Protein 8YEL (pdb70)

InterPro domains:
  IPR001425 Archaeal/bacterial/fungal rhodopsins [PF01036] (69-255)
  IPR001425 Archaeal/bacterial/fungal rhodopsins [PR00251] (111-132)
  IPR001425 Archaeal/bacterial/fungal rhodopsins [PR00251] (161-182)
  IPR001425 Archaeal/bacterial/fungal rhodopsins [PR00251] (236-254)
  IPR001425 Archaeal/bacterial/fungal rhodopsins [SM01021] (38-272)

Secondary structure (DSSP, 8-state):
---S--TTS-EETTEE--TTSPP--TT-HHHHHHHHHHHHHHHHHHHHHHHHHHT--TTTT--TTTTTT-GGGGHHHHHHHHHHHHHHHHHHHHHTTS-GGGGGGGSSTTSGGGGTHHHHHHHHHHHTT-SSTTHHHHHHHHHHHHHHHHHHS-HHHHHHHHHHHHHHHHHHHHHHHHHHHHHHHHHT---HHHHHHHHHHHHHHHHHHHHHHHHHHTTSS-HHHHHHHHHHHHHIIIIIHHHHHHTTSSS--S--STTSPP---

Nearest PDB structures (foldseek):
  8yel-assembly1_A  TM=1.004E+00  e=2.170E-36  Guillardia theta
  8yej-assembly1_A  TM=9.139E-01  e=3.782E-12  Guillardia theta CCMP2712
  8zao-assembly1_A  TM=8.384E-01  e=3.940E-08  Hyphochytrium catenoides
  8iu0-assembly1_A  TM=8.408E-01  e=7.999E-08  Hyphochytrium catenoides
  8jxo-assembly1_A  TM=8.650E-01  e=4.115E-07  Bilabrum

B-factor: mean 81.71, std 23.1, range [10.85, 168.44]

Structure (mmCIF, N/CA/C/O backbone):
data_8YEL
#
_entry.id   8YEL
#
_cell.length_a   1.00
_cell.length_b   1.00
_cell.length_c   1.00
_cell.angle_alpha   90.00
_cell.angle_beta   90.00
_cell.angle_gamma   90.00
#
_symmetry.space_group_name_H-M   'P 1'
#
loop_
_entity.id
_entity.type
_entity.pdbx_description
1 polymer 'Cation channel rhodopsin 4'
2 non-polymer RETINAL
3 non-polymer 1,2-DIACYL-SN-GLYCERO-3-PHOSPHOCHOLINE
4 water water
#
loop_
_atom_site.group_PDB
_atom_site.id
_atom_site.type_symbol
_atom_site.label_atom_id
_atom_site.label_alt_id
_atom_site.label_comp_id
_atom_site.label_asym_id
_atom_site.label_entity_id
_atom_site.label_seq_id
_atom_site.pdbx_PDB_ins_code
_atom_site.Cartn_x
_atom_site.Cartn_y
_atom_site.Cartn_z
_atom_site.occupancy
_atom_site.B_iso_or_equiv
_atom_site.auth_seq_id
_atom_site.auth_comp_id
_atom_site.auth_asym_id
_atom_site.auth_atom_id
_atom_site.pdbx_PDB_model_num
ATOM 1 N N . ALA A 1 30 ? 118.233 123.085 172.104 1.00 110.26 5 ALA A N 1
ATOM 2 C CA . ALA A 1 30 ? 119.178 122.003 172.565 1.00 109.77 5 ALA A CA 1
ATOM 3 C C . ALA A 1 30 ? 120.382 121.875 171.633 1.00 108.50 5 ALA A C 1
ATOM 4 O O . ALA A 1 30 ? 121.508 121.832 172.122 1.00 108.80 5 ALA A O 1
ATOM 6 N N . PRO A 1 31 ? 120.212 121.740 170.301 1.00 107.19 6 PRO A N 1
ATOM 7 C CA . PRO A 1 31 ? 121.355 121.776 169.397 1.00 106.37 6 PRO A CA 1
ATOM 8 C C . PRO A 1 31 ? 122.288 122.970 169.642 1.00 105.09 6 PRO A C 1
ATOM 9 O O . PRO A 1 31 ? 121.841 124.075 169.903 1.00 105.64 6 PRO A O 1
ATOM 13 N N . SER A 1 32 ? 123.583 122.702 169.597 1.00 102.83 7 SER A N 1
ATOM 14 C CA . SER A 1 32 ? 124.629 123.732 169.756 1.00 101.09 7 SER A CA 1
ATOM 15 C C . SER A 1 32 ? 125.864 123.303 168.979 1.00 99.23 7 SER A C 1
ATOM 16 O O . SER A 1 32 ? 126.043 122.095 168.704 1.00 99.21 7 SER A O 1
ATOM 19 N N . LEU A 1 33 ? 126.716 124.274 168.684 1.00 97.00 8 LEU A N 1
ATOM 20 C CA . LEU A 1 33 ? 127.979 124.036 167.947 1.00 95.40 8 LEU A CA 1
ATOM 21 C C . LEU A 1 33 ? 129.072 123.528 168.889 1.00 95.09 8 LEU A C 1
ATOM 22 O O . LEU A 1 33 ? 130.177 123.256 168.397 1.00 95.26 8 LEU A O 1
ATOM 27 N N . SER A 1 34 ? 128.800 123.408 170.186 1.00 95.36 9 SER A N 1
ATOM 28 C CA . SER A 1 34 ? 129.805 122.989 171.189 1.00 96.36 9 SER A CA 1
ATOM 29 C C . SER A 1 34 ? 129.334 121.700 171.852 1.00 96.19 9 SER A C 1
ATOM 30 O O . SER A 1 34 ? 128.582 121.778 172.840 1.00 96.54 9 SER A O 1
ATOM 33 N N . ASP A 1 35 ? 129.763 120.559 171.327 1.00 94.84 10 ASP A N 1
ATOM 34 C CA . ASP A 1 35 ? 129.465 119.255 171.951 1.00 94.35 10 ASP A CA 1
ATOM 35 C C . ASP A 1 35 ? 130.334 119.123 173.194 1.00 93.28 10 ASP A C 1
ATOM 36 O O . ASP A 1 35 ? 131.558 119.110 173.085 1.00 92.88 10 ASP A O 1
ATOM 41 N N . PRO A 1 36 ? 129.751 118.978 174.401 1.00 92.94 11 PRO A N 1
ATOM 42 C CA . PRO A 1 36 ? 130.564 118.925 175.613 1.00 92.79 11 PRO A CA 1
ATOM 43 C C . PRO A 1 36 ? 131.221 117.563 175.883 1.00 91.93 11 PRO A C 1
ATOM 44 O O . PRO A 1 36 ? 131.838 117.406 176.925 1.00 92.32 11 PRO A O 1
ATOM 48 N N . ASN A 1 37 ? 131.151 116.636 174.931 1.00 90.91 12 ASN A N 1
ATOM 49 C CA . ASN A 1 37 ? 131.795 115.304 175.063 1.00 90.12 12 ASN A CA 1
ATOM 50 C C . ASN A 1 37 ? 133.079 115.291 174.238 1.00 87.18 12 ASN A C 1
ATOM 51 O O . ASN A 1 37 ? 133.734 114.238 174.180 1.00 87.65 12 ASN A O 1
ATOM 56 N N . TRP A 1 38 ? 133.416 116.417 173.624 1.00 83.47 13 TRP A N 1
ATOM 57 C CA . TRP A 1 38 ? 134.596 116.523 172.744 1.00 80.18 13 TRP A CA 1
ATOM 58 C C . TRP A 1 38 ? 135.386 117.772 173.098 1.00 76.89 13 TRP A C 1
ATOM 59 O O . TRP A 1 38 ? 134.823 118.739 173.625 1.00 77.47 13 TRP A O 1
ATOM 70 N N . GLN A 1 39 ? 136.668 117.744 172.776 1.00 73.72 14 GLN A N 1
ATOM 71 C CA . GLN A 1 39 ? 137.557 118.916 172.922 1.00 70.46 14 GLN A CA 1
ATOM 72 C C . GLN A 1 39 ? 137.739 119.579 171.561 1.00 68.69 14 GLN A C 1
ATOM 73 O O . GLN A 1 39 ? 137.583 118.928 170.504 1.00 68.38 14 GLN A O 1
ATOM 79 N N . TYR A 1 40 ? 138.067 120.858 171.586 1.00 68.83 15 TYR A N 1
ATOM 80 C CA . TYR A 1 40 ? 138.234 121.661 170.357 1.00 69.36 15 TYR A CA 1
ATOM 81 C C . TYR A 1 40 ? 139.509 122.476 170.463 1.00 70.23 15 TYR A C 1
ATOM 82 O O . TYR A 1 40 ? 139.946 122.826 171.582 1.00 70.50 15 TYR A O 1
ATOM 91 N N . GLY A 1 41 ? 140.077 122.780 169.304 1.00 71.05 16 GLY A N 1
ATOM 92 C CA . GLY A 1 41 ? 141.306 123.578 169.218 1.00 72.61 16 GLY A CA 1
ATOM 93 C C . GLY A 1 41 ? 141.484 124.152 167.838 1.00 73.39 16 GLY A C 1
ATOM 94 O O . GLY A 1 41 ? 140.480 124.502 167.186 1.00 73.79 16 GLY A O 1
ATOM 95 N N . MET A 1 42 ? 142.728 124.256 167.402 1.00 74.79 17 MET A N 1
ATOM 96 C CA . MET A 1 42 ? 143.038 124.805 166.066 1.00 76.06 17 MET A CA 1
ATOM 97 C C . MET A 1 42 ? 142.397 123.928 164.989 1.00 74.69 17 MET A C 1
ATOM 98 O O . MET A 1 42 ? 142.543 122.683 165.032 1.00 75.58 17 MET A O 1
ATOM 103 N N . GLY A 1 43 ? 141.682 124.564 164.068 1.00 72.70 18 GLY A N 1
ATOM 104 C CA . GLY A 1 43 ? 141.102 123.876 162.903 1.00 72.05 18 GLY A CA 1
ATOM 105 C C . GLY A 1 43 ? 139.849 123.090 163.221 1.00 70.77 18 GLY A C 1
ATOM 106 O O . GLY A 1 43 ? 139.375 122.393 162.311 1.00 70.74 18 GLY A O 1
ATOM 107 N N . GLY A 1 44 ? 139.299 123.217 164.431 1.00 67.56 19 GLY A N 1
ATOM 108 C CA . GLY A 1 44 ? 138.020 122.576 164.792 1.00 65.20 19 GLY A CA 1
ATOM 109 C C . GLY A 1 44 ? 138.204 121.503 165.842 1.00 63.61 19 GLY A C 1
ATOM 110 O O . GLY A 1 44 ? 138.703 121.815 166.942 1.00 63.77 19 GLY A O 1
ATOM 111 N N . TRP A 1 45 ? 137.783 120.279 165.544 1.00 61.51 20 TRP A N 1
ATOM 112 C CA . TRP A 1 45 ? 137.827 119.188 166.540 1.00 59.85 20 TRP A CA 1
ATOM 113 C C . TRP A 1 45 ? 139.275 118.895 166.930 1.00 60.06 20 TRP A C 1
ATOM 114 O O . TRP A 1 45 ? 140.157 118.858 166.055 1.00 60.60 20 TRP A O 1
ATOM 125 N N . ASN A 1 46 ? 139.493 118.676 168.215 1.00 60.29 21 ASN A N 1
ATOM 126 C CA . ASN A 1 46 ? 140.822 118.324 168.754 1.00 61.22 21 ASN A CA 1
ATOM 127 C C . ASN A 1 46 ? 140.877 116.810 168.917 1.00 61.45 21 ASN A C 1
ATOM 128 O O . ASN A 1 46 ? 140.232 116.269 169.839 1.00 61.47 21 ASN A O 1
ATOM 133 N N . ASN A 1 47 ? 141.634 116.150 168.058 1.00 62.14 22 ASN A N 1
ATOM 134 C CA . ASN A 1 47 ? 141.812 114.687 168.150 1.00 62.54 22 ASN A CA 1
ATOM 135 C C . ASN A 1 47 ? 142.497 114.360 169.471 1.00 63.75 22 ASN A C 1
ATOM 136 O O . ASN A 1 47 ? 143.579 114.875 169.746 1.00 64.15 22 ASN A O 1
ATOM 141 N N . PRO A 1 48 ? 141.910 113.498 170.328 1.00 65.89 23 PRO A N 1
ATOM 142 C CA . PRO A 1 48 ? 142.547 113.176 171.604 1.00 68.17 23 PRO A CA 1
ATOM 143 C C . PRO A 1 48 ? 143.798 112.293 171.492 1.00 71.38 23 PRO A C 1
ATOM 144 O O . PRO A 1 48 ? 144.440 112.066 172.502 1.00 73.22 23 PRO A O 1
ATOM 148 N N . ARG A 1 49 ? 144.131 111.829 170.290 1.00 74.62 24 ARG A N 1
ATOM 149 C CA . ARG A 1 49 ? 145.299 110.935 170.088 1.00 77.39 24 ARG A CA 1
ATOM 150 C C . ARG A 1 49 ? 146.486 111.678 169.480 1.00 76.32 24 ARG A C 1
ATOM 151 O O . ARG A 1 49 ? 147.604 111.159 169.590 1.00 76.71 24 ARG A O 1
ATOM 159 N N . LEU A 1 50 ? 146.275 112.826 168.846 1.00 75.50 25 LEU A N 1
ATOM 160 C CA . LEU A 1 50 ? 147.405 113.618 168.307 1.00 74.81 25 LEU A CA 1
ATOM 161 C C . LEU A 1 50 ? 147.851 114.624 169.358 1.00 75.10 25 LEU A C 1
ATOM 162 O O . LEU A 1 50 ? 147.027 115.325 169.943 1.00 75.77 25 LEU A O 1
ATOM 167 N N . PRO A 1 51 ? 149.166 114.758 169.615 1.00 75.73 26 PRO A N 1
ATOM 168 C CA . PRO A 1 51 ? 149.640 115.825 170.488 1.00 75.64 26 PRO A CA 1
ATOM 169 C C . PRO A 1 51 ? 149.533 117.193 169.807 1.00 75.01 26 PRO A C 1
ATOM 170 O O . PRO A 1 51 ? 149.443 117.287 168.587 1.00 74.75 26 PRO A O 1
ATOM 174 N N . ASN A 1 52 ? 149.549 118.231 170.623 1.00 75.42 27 ASN A N 1
ATOM 175 C CA . ASN A 1 52 ? 149.487 119.621 170.116 1.00 76.04 27 ASN A CA 1
ATOM 176 C C . ASN A 1 52 ? 150.675 119.880 169.195 1.00 74.95 27 ASN A C 1
ATOM 177 O O . ASN A 1 52 ? 151.816 119.549 169.563 1.00 74.45 27 ASN A O 1
ATOM 182 N N . PHE A 1 53 ? 150.410 120.421 168.015 1.00 72.88 28 PHE A N 1
ATOM 183 C CA . PHE A 1 53 ? 151.460 120.675 167.009 1.00 71.36 28 PHE A CA 1
ATOM 184 C C . PHE A 1 53 ? 152.022 122.079 167.218 1.00 71.76 28 PHE A C 1
ATOM 185 O O . PHE A 1 53 ? 151.291 123.068 167.025 1.00 71.38 28 PHE A O 1
ATOM 193 N N . ASN A 1 54 ? 153.291 122.154 167.593 1.00 72.56 29 ASN A N 1
ATOM 194 C CA . ASN A 1 54 ? 153.971 123.445 167.838 1.00 73.27 29 ASN A CA 1
ATOM 195 C C . ASN A 1 54 ? 154.190 124.140 166.496 1.00 72.62 29 ASN A C 1
ATOM 196 O O . ASN A 1 54 ? 155.121 123.768 165.764 1.00 72.37 29 ASN A O 1
ATOM 201 N N . LEU A 1 55 ? 153.368 125.136 166.197 1.00 73.22 30 LEU A N 1
ATOM 202 C CA . LEU A 1 55 ? 153.466 125.875 164.912 1.00 72.94 30 LEU A CA 1
ATOM 203 C C . LEU A 1 55 ? 154.679 126.809 164.929 1.00 72.02 30 LEU A C 1
ATOM 204 O O . LEU A 1 55 ? 155.014 127.337 163.863 1.00 71.13 30 LEU A O 1
ATOM 209 N N . HIS A 1 56 ? 155.309 127.026 166.082 1.00 71.79 31 HIS A N 1
ATOM 210 C CA . HIS A 1 56 ? 156.465 127.948 166.206 1.00 71.96 31 HIS A CA 1
ATOM 211 C C . HIS A 1 56 ? 157.778 127.170 166.289 1.00 71.54 31 HIS A C 1
ATOM 212 O O . HIS A 1 56 ? 158.682 127.576 167.030 1.00 71.28 31 HIS A O 1
ATOM 219 N N . ASP A 1 57 ? 157.885 126.080 165.549 1.00 71.71 32 ASP A N 1
ATOM 220 C CA . ASP A 1 57 ? 159.127 125.279 165.506 1.00 71.08 32 ASP A CA 1
ATOM 221 C C . ASP A 1 57 ? 160.003 125.796 164.374 1.00 69.44 32 ASP A C 1
ATOM 222 O O . ASP A 1 57 ? 159.497 126.157 163.309 1.00 69.46 32 ASP A O 1
ATOM 227 N N . PRO A 1 58 ? 161.341 125.849 164.543 1.00 68.13 33 PRO A N 1
ATOM 228 C CA . PRO A 1 58 ? 162.198 126.343 163.464 1.00 67.49 33 PRO A CA 1
ATOM 229 C C . PRO A 1 58 ? 162.003 125.606 162.133 1.00 66.94 33 PRO A C 1
ATOM 230 O O . PRO A 1 58 ? 162.029 126.250 161.083 1.00 67.85 33 PRO A O 1
ATOM 234 N N . THR A 1 59 ? 161.773 124.300 162.187 1.00 65.09 34 THR A N 1
ATOM 235 C CA . THR A 1 59 ? 161.546 123.507 160.961 1.00 64.52 34 THR A CA 1
ATOM 236 C C . THR A 1 59 ? 160.326 124.050 160.214 1.00 62.72 34 THR A C 1
ATOM 237 O O . THR A 1 59 ? 160.403 124.233 158.985 1.00 61.66 34 THR A O 1
ATOM 241 N N . VAL A 1 60 ? 159.254 124.317 160.937 1.00 62.02 35 VAL A N 1
ATOM 242 C CA . VAL A 1 60 ? 157.995 124.782 160.300 1.00 62.26 35 VAL A CA 1
ATOM 243 C C . VAL A 1 60 ? 158.236 126.155 159.670 1.00 62.09 35 VAL A C 1
ATOM 244 O O . VAL A 1 60 ? 157.831 126.365 158.514 1.00 62.43 35 VAL A O 1
ATOM 248 N N . ILE A 1 61 ? 158.885 127.053 160.394 1.00 61.90 36 ILE A N 1
ATOM 249 C CA . ILE A 1 61 ? 159.125 128.426 159.871 1.00 61.86 36 ILE A CA 1
ATOM 250 C C . ILE A 1 61 ? 159.975 128.329 158.605 1.00 61.01 36 ILE A C 1
ATOM 251 O O . ILE A 1 61 ? 159.628 128.968 157.593 1.00 61.34 36 ILE A O 1
ATOM 256 N N . GLY A 1 62 ? 161.050 127.550 158.651 1.00 60.56 37 GLY A N 1
ATOM 257 C CA . GLY A 1 62 ? 161.945 127.404 157.488 1.00 60.20 37 GLY A CA 1
ATOM 258 C C . GLY A 1 62 ? 161.203 126.828 156.295 1.00 60.12 37 GLY A C 1
ATOM 259 O O . GLY A 1 62 ? 161.350 127.346 155.174 1.00 60.96 37 GLY A O 1
ATOM 260 N N . VAL A 1 63 ? 160.424 125.783 156.519 1.00 60.93 38 VAL A N 1
ATOM 261 C CA . VAL A 1 63 ? 159.717 125.099 155.406 1.00 62.01 38 VAL A CA 1
ATOM 262 C C . VAL A 1 63 ? 158.672 126.047 154.817 1.00 62.24 38 VAL A C 1
ATOM 263 O O . VAL A 1 63 ? 158.532 126.086 153.586 1.00 61.38 38 VAL A O 1
ATOM 267 N N . ASP A 1 64 ? 157.959 126.784 155.655 1.00 63.94 39 ASP A N 1
ATOM 268 C CA . ASP A 1 64 ? 156.931 127.730 155.148 1.00 65.12 39 ASP A CA 1
ATOM 269 C C . ASP A 1 64 ? 157.607 128.843 154.348 1.00 63.95 39 ASP A C 1
ATOM 270 O O . ASP A 1 64 ? 157.079 129.224 153.290 1.00 63.42 39 ASP A O 1
ATOM 275 N N . TRP A 1 65 ? 158.729 129.354 154.834 1.00 63.81 40 TRP A N 1
ATOM 276 C CA . TRP A 1 65 ? 159.485 130.381 154.077 1.00 63.88 40 TRP A CA 1
ATOM 277 C C . TRP A 1 65 ? 159.918 129.821 152.722 1.00 63.70 40 TRP A C 1
ATOM 278 O O . TRP A 1 65 ? 159.769 130.513 151.704 1.00 63.65 40 TRP A O 1
ATOM 289 N N . LEU A 1 66 ? 160.436 128.600 152.711 1.00 64.64 41 LEU A N 1
ATOM 290 C CA . LEU A 1 66 ? 160.892 127.970 151.447 1.00 65.19 41 LEU A CA 1
ATOM 291 C C . LEU A 1 66 ? 159.708 127.831 150.488 1.00 63.78 41 LEU A C 1
ATOM 292 O O . LEU A 1 66 ? 159.860 128.150 149.297 1.00 63.79 41 LEU A O 1
ATOM 297 N N . GLY A 1 67 ? 158.569 127.358 150.980 1.00 62.50 42 GLY A N 1
ATOM 298 C CA . GLY A 1 67 ? 157.383 127.188 150.122 1.00 61.88 42 GLY A CA 1
ATOM 299 C C . GLY A 1 67 ? 156.909 128.514 149.558 1.00 61.53 42 GLY A C 1
ATOM 300 O O . GLY A 1 67 ? 156.598 128.591 148.355 1.00 62.03 42 GLY A O 1
ATOM 301 N N . PHE A 1 68 ? 156.844 129.537 150.396 1.00 61.36 43 PHE A N 1
ATOM 302 C CA . PHE A 1 68 ? 156.409 130.876 149.938 1.00 60.96 43 PHE A CA 1
ATOM 303 C C . PHE A 1 68 ? 157.369 131.387 148.864 1.00 60.89 43 PHE A C 1
ATOM 304 O O . PHE A 1 68 ? 156.910 131.893 147.830 1.00 59.50 43 PHE A O 1
ATOM 312 N N . LEU A 1 69 ? 158.667 131.267 149.108 1.00 61.41 44 LEU A N 1
ATOM 313 C CA . LEU A 1 69 ? 159.671 131.755 148.129 1.00 62.03 44 LEU A CA 1
ATOM 314 C C . LEU A 1 69 ? 159.505 130.994 146.813 1.00 63.17 44 LEU A C 1
ATOM 315 O O . LEU A 1 69 ? 159.515 131.634 145.752 1.00 64.21 44 LEU A O 1
ATOM 320 N N . CYS A 1 70 ? 159.358 129.680 146.873 1.00 65.29 45 CYS A N 1
ATOM 321 C CA . CYS A 1 70 ? 159.224 128.860 145.644 1.00 66.03 45 CYS A CA 1
ATOM 322 C C . CYS A 1 70 ? 157.982 129.303 144.865 1.00 66.28 45 CYS A C 1
ATOM 323 O O . CYS A 1 70 ? 158.090 129.561 143.651 1.00 66.72 45 CYS A O 1
ATOM 326 N N . LEU A 1 71 ? 156.842 129.391 145.537 1.00 66.67 46 LEU A N 1
ATOM 327 C CA . LEU A 1 71 ? 155.576 129.740 144.842 1.00 67.54 46 LEU A CA 1
ATOM 328 C C . LEU A 1 71 ? 155.677 131.151 144.256 1.00 68.38 46 LEU A C 1
ATOM 329 O O . LEU A 1 71 ? 155.292 131.342 143.093 1.00 69.21 46 LEU A O 1
ATOM 334 N N . LEU A 1 72 ? 156.181 132.107 145.024 1.00 69.04 47 LEU A N 1
ATOM 335 C CA . LEU A 1 72 ? 156.249 133.509 144.544 1.00 68.85 47 LEU A CA 1
ATOM 336 C C . LEU A 1 72 ? 157.216 133.604 143.362 1.00 68.66 47 LEU A C 1
ATOM 337 O O . LEU A 1 72 ? 156.886 134.284 142.375 1.00 68.88 47 LEU A O 1
ATOM 342 N N . GLY A 1 73 ? 158.375 132.958 143.452 1.00 68.18 48 GLY A N 1
ATOM 343 C CA . GLY A 1 73 ? 159.351 132.976 142.346 1.00 68.26 48 GLY A CA 1
ATOM 344 C C . GLY A 1 73 ? 158.764 132.352 141.094 1.00 67.79 48 GLY A C 1
ATOM 345 O O . GLY A 1 73 ? 158.948 132.901 139.994 1.00 68.85 48 GLY A O 1
ATOM 346 N N . ALA A 1 74 ? 158.077 131.225 141.245 1.00 67.86 49 ALA A N 1
ATOM 347 C CA . ALA A 1 74 ? 157.447 130.545 140.093 1.00 67.88 49 ALA A CA 1
ATOM 348 C C . ALA A 1 74 ? 156.402 131.473 139.467 1.00 67.70 49 ALA A C 1
ATOM 349 O O . ALA A 1 74 ? 156.362 131.594 138.237 1.00 67.61 49 ALA A O 1
ATOM 351 N N . SER A 1 75 ? 155.584 132.117 140.286 1.00 68.00 50 SER A N 1
ATOM 352 C CA . SER A 1 75 ? 154.536 133.037 139.776 1.00 68.04 50 SER A CA 1
ATOM 353 C C . SER A 1 75 ? 155.193 134.190 139.009 1.00 67.76 50 SER A C 1
ATOM 354 O O . SER A 1 75 ? 154.740 134.512 137.894 1.00 68.21 50 SER A O 1
ATOM 357 N N . LEU A 1 76 ? 156.227 134.792 139.582 1.00 67.38 51 LEU A N 1
ATOM 358 C CA . LEU A 1 76 ? 156.882 135.957 138.935 1.00 67.3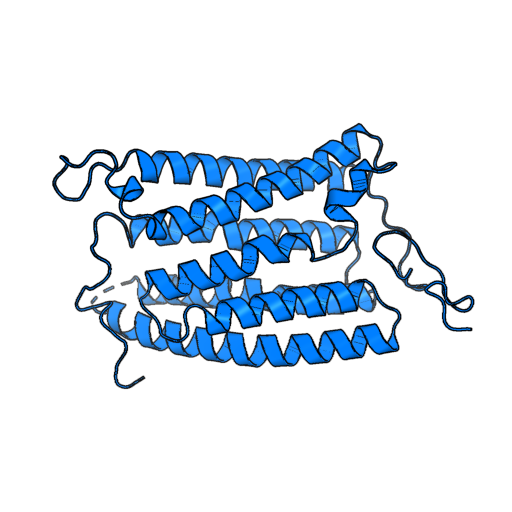8 51 LEU A CA 1
ATOM 359 C C . LEU A 1 76 ? 157.527 135.520 137.617 1.00 66.60 51 LEU A C 1
ATOM 360 O O . LEU A 1 76 ? 157.390 136.244 136.619 1.00 66.73 51 LEU A O 1
ATOM 365 N N . ALA A 1 77 ? 158.211 134.385 137.608 1.00 67.22 52 ALA A N 1
ATOM 366 C CA . ALA A 1 77 ? 158.890 133.896 136.384 1.00 67.22 52 ALA A CA 1
ATOM 367 C C . ALA A 1 77 ? 157.847 133.571 135.308 1.00 67.94 52 ALA A C 1
ATOM 368 O O . ALA A 1 77 ? 158.060 133.939 134.138 1.00 67.71 52 ALA A O 1
ATOM 370 N N . LEU A 1 78 ? 156.760 132.906 135.686 1.00 68.92 53 LEU A N 1
ATOM 371 C CA . LEU A 1 78 ? 155.669 132.616 134.722 1.00 69.76 53 LEU A CA 1
ATOM 372 C C . LEU A 1 78 ? 155.115 133.929 134.164 1.00 70.24 53 LEU A C 1
ATOM 373 O O . LEU A 1 78 ? 154.913 134.020 132.941 1.00 71.15 53 LEU A O 1
ATOM 378 N N . MET A 1 79 ? 154.869 134.907 135.022 1.00 71.47 54 MET A N 1
ATOM 379 C CA . MET A 1 79 ? 154.280 136.188 134.567 1.00 72.07 54 MET A CA 1
ATOM 380 C C . MET A 1 79 ? 155.238 136.863 133.585 1.00 70.78 54 MET A C 1
ATOM 381 O O . MET A 1 79 ? 154.790 137.300 132.513 1.00 71.29 54 MET A O 1
ATOM 386 N N . TYR A 1 80 ? 156.519 136.904 133.917 1.00 71.22 55 TYR A N 1
ATOM 387 C CA . TYR A 1 80 ? 157.520 137.552 133.038 1.00 72.59 55 TYR A CA 1
ATOM 388 C C . TYR A 1 80 ? 157.570 136.821 131.695 1.00 72.74 55 TYR A C 1
ATOM 389 O O . TYR A 1 80 ? 157.571 137.477 130.648 1.00 72.29 55 TYR A O 1
ATOM 398 N N . LYS A 1 81 ? 157.615 135.497 131.727 1.00 74.86 56 LYS A N 1
ATOM 399 C CA . LYS A 1 81 ? 157.777 134.707 130.483 1.00 74.30 56 LYS A CA 1
ATOM 400 C C . LYS A 1 81 ? 156.516 134.810 129.625 1.00 72.70 56 LYS A C 1
ATOM 401 O O . LYS A 1 81 ? 156.632 134.739 128.397 1.00 73.13 56 LYS A O 1
ATOM 407 N N . LEU A 1 82 ? 155.350 134.979 130.236 1.00 72.19 57 LEU A N 1
ATOM 408 C CA . LEU A 1 82 ? 154.089 135.053 129.451 1.00 72.50 57 LEU A CA 1
ATOM 409 C C . LEU A 1 82 ? 153.901 136.464 128.891 1.00 71.85 57 LEU A C 1
ATOM 410 O O . LEU A 1 82 ? 153.774 136.611 127.663 1.00 72.14 57 LEU A O 1
ATOM 415 N N . MET A 1 83 ? 153.883 137.474 129.748 1.00 73.18 58 MET A N 1
ATOM 416 C CA . MET A 1 83 ? 153.573 138.855 129.301 1.00 74.56 58 MET A CA 1
ATOM 417 C C . MET A 1 83 ? 154.627 139.332 128.296 1.00 74.46 58 MET A C 1
ATOM 418 O O . MET A 1 83 ? 154.301 140.182 127.455 1.00 76.14 58 MET A O 1
ATOM 423 N N . SER A 1 84 ? 155.840 138.792 128.361 1.00 73.85 59 SER A N 1
ATOM 424 C CA . SER A 1 84 ? 156.950 139.214 127.479 1.00 74.20 59 SER A CA 1
ATOM 425 C C . SER A 1 84 ? 156.885 138.508 126.124 1.00 74.07 59 SER A C 1
ATOM 426 O O . SER A 1 84 ? 157.690 138.873 125.249 1.00 74.11 59 SER A O 1
ATOM 429 N N . PHE A 1 85 ? 155.985 137.546 125.946 1.00 74.24 60 PHE A N 1
ATOM 430 C CA . PHE A 1 85 ? 155.863 136.831 124.659 1.00 74.28 60 PHE A CA 1
ATOM 431 C C . PHE A 1 85 ? 155.185 137.747 123.643 1.00 74.29 60 PHE A C 1
ATOM 432 O O . PHE A 1 85 ? 154.102 138.287 123.913 1.00 74.66 60 PHE A O 1
ATOM 440 N N . LYS A 1 86 ? 155.807 137.892 122.481 1.00 75.51 61 LYS A N 1
ATOM 441 C CA . LYS A 1 86 ? 155.350 138.838 121.436 1.00 77.16 61 LYS A CA 1
ATOM 442 C C . LYS A 1 86 ? 154.608 138.111 120.314 1.00 79.06 61 LYS A C 1
ATOM 443 O O . LYS A 1 86 ? 154.321 138.752 119.293 1.00 80.17 61 LYS A O 1
ATOM 449 N N . GLY A 1 87 ? 154.316 136.823 120.476 1.00 81.54 62 GLY A N 1
ATOM 450 C CA . GLY A 1 87 ? 153.528 136.077 119.488 1.00 83.29 62 GLY A CA 1
ATOM 451 C C . GLY A 1 87 ? 154.407 135.265 118.553 1.00 87.32 62 GLY A C 1
ATOM 452 O O . GLY A 1 87 ? 155.631 135.404 118.533 1.00 87.71 62 GLY A O 1
ATOM 453 N N . PRO A 1 88 ? 153.792 134.375 117.751 1.00 89.31 63 PRO A N 1
ATOM 454 C CA . PRO A 1 88 ? 154.559 133.532 116.836 1.00 90.33 63 PRO A CA 1
ATOM 455 C C . PRO A 1 88 ? 155.399 134.341 115.834 1.00 91.63 63 PRO A C 1
ATOM 456 O O . PRO A 1 88 ? 156.520 133.951 115.537 1.00 92.03 63 PRO A O 1
ATOM 460 N N . ASP A 1 89 ? 154.864 135.461 115.354 1.00 94.44 64 ASP A N 1
ATOM 461 C CA . ASP A 1 89 ? 155.526 136.270 114.308 1.00 95.79 64 ASP A CA 1
ATOM 462 C C . ASP A 1 89 ? 156.291 137.442 114.917 1.00 95.06 64 ASP A C 1
ATOM 463 O O . ASP A 1 89 ? 156.868 138.227 114.141 1.00 94.87 64 ASP A O 1
ATOM 468 N N . GLY A 1 90 ? 156.287 137.585 116.242 1.00 94.09 65 GLY A N 1
ATOM 469 C CA . GLY A 1 90 ? 157.068 138.648 116.901 1.00 92.78 65 GLY A CA 1
ATOM 470 C C . GLY A 1 90 ? 156.599 140.037 116.504 1.00 90.39 65 GLY A C 1
ATOM 471 O O . GLY A 1 90 ? 157.447 140.897 116.212 1.00 90.90 65 GLY A O 1
ATOM 472 N N . ASP A 1 91 ? 155.291 140.269 116.506 1.00 87.82 66 ASP A N 1
ATOM 473 C CA . ASP A 1 91 ? 154.750 141.638 116.310 1.00 86.94 66 ASP A CA 1
ATOM 474 C C . ASP A 1 91 ? 153.560 141.927 117.225 1.00 84.52 66 ASP A C 1
ATOM 475 O O . ASP A 1 91 ? 153.062 143.058 117.173 1.00 84.58 66 ASP A O 1
ATOM 480 N N . GLN A 1 92 ? 153.106 140.974 118.031 1.00 82.30 67 GLN A N 1
ATOM 481 C CA . GLN A 1 92 ? 151.862 141.137 118.817 1.00 80.85 67 GLN A CA 1
ATOM 482 C C . GLN A 1 92 ? 152.222 141.404 120.274 1.00 78.60 67 GLN A C 1
ATOM 483 O O . GLN A 1 92 ? 152.372 140.453 121.062 1.00 79.95 67 GLN A O 1
ATOM 489 N N . GLU A 1 93 ? 152.322 142.674 120.623 1.00 77.17 68 GLU A N 1
ATOM 490 C CA . GLU A 1 93 ? 152.325 143.066 122.052 1.00 75.93 68 GLU A CA 1
ATOM 491 C C . GLU A 1 93 ? 150.991 142.666 122.675 1.00 74.92 68 GLU A C 1
ATOM 492 O O . GLU A 1 93 ? 149.939 142.732 122.009 1.00 75.51 68 GLU A O 1
ATOM 498 N N . PHE A 1 94 ? 151.041 142.254 123.931 1.00 72.64 69 PHE A N 1
ATOM 499 C CA . PHE A 1 94 ? 149.847 141.789 124.678 1.00 70.81 69 PHE A CA 1
ATOM 500 C C . PHE A 1 94 ? 149.264 140.567 123.967 1.00 69.51 69 PHE A C 1
ATOM 501 O O . PHE A 1 94 ? 148.039 140.378 123.945 1.00 70.05 69 PHE A O 1
ATOM 509 N N . PHE A 1 95 ? 150.127 139.745 123.387 1.00 69.60 70 PHE A N 1
ATOM 510 C CA . PHE A 1 95 ? 149.699 138.487 122.736 1.00 69.40 70 PHE A CA 1
ATOM 511 C C . PHE A 1 95 ? 148.952 137.600 123.735 1.00 67.93 70 PHE A C 1
ATOM 512 O O . PHE A 1 95 ? 147.887 137.065 123.403 1.00 68.17 70 PHE A O 1
ATOM 520 N N . VAL A 1 96 ? 149.492 137.459 124.931 1.00 68.13 71 VAL A N 1
ATOM 521 C CA . VAL A 1 96 ? 148.857 136.613 125.972 1.00 67.43 71 VAL A CA 1
ATOM 522 C C . VAL A 1 96 ? 147.753 137.410 126.659 1.00 67.37 71 VAL A C 1
ATOM 523 O O . VAL A 1 96 ? 146.825 136.794 127.204 1.00 66.55 71 VAL A O 1
ATOM 527 N N . GLY A 1 97 ? 147.838 138.736 126.658 1.00 67.65 72 GLY A N 1
ATOM 528 C CA . GLY A 1 97 ? 146.814 139.576 127.311 1.00 67.68 72 GLY A CA 1
ATOM 529 C C . GLY A 1 97 ? 145.435 139.350 126.714 1.00 67.48 72 GLY A C 1
ATOM 530 O O . GLY A 1 97 ? 144.443 139.312 127.456 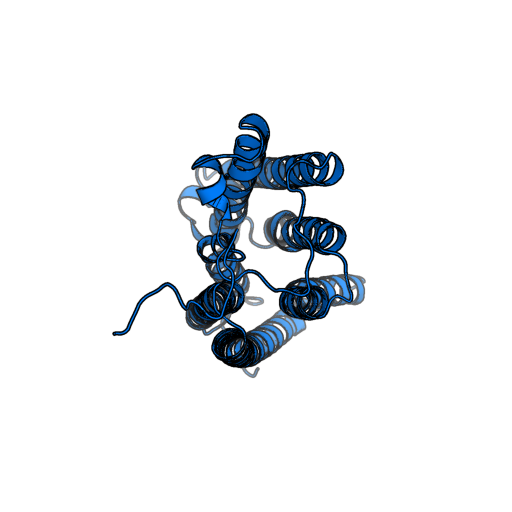1.00 67.73 72 GLY A O 1
ATOM 531 N N . TYR A 1 98 ? 145.368 139.177 125.401 1.00 67.74 73 TYR A N 1
ATOM 532 C CA . TYR A 1 98 ? 144.092 138.934 124.688 1.00 67.82 73 TYR A CA 1
ATOM 533 C C . TYR A 1 98 ? 143.788 137.439 124.611 1.00 70.48 73 TYR A C 1
ATOM 534 O O . TYR A 1 98 ? 142.724 137.073 124.088 1.00 72.42 73 TYR A O 1
ATOM 543 N N . ARG A 1 99 ? 144.697 136.597 125.089 1.00 73.82 74 ARG A N 1
ATOM 544 C CA . ARG A 1 99 ? 144.473 135.140 125.235 1.00 75.94 74 ARG A CA 1
ATOM 545 C C . ARG A 1 99 ? 144.723 134.791 126.691 1.00 79.18 74 ARG A C 1
ATOM 546 O O . ARG A 1 99 ? 145.831 134.370 127.068 1.00 80.28 74 ARG A O 1
ATOM 554 N N . GLU A 1 100 ? 143.662 134.970 127.457 1.00 83.12 75 GLU A N 1
ATOM 555 C CA . GLU A 1 100 ? 143.626 134.895 128.935 1.00 86.55 75 GLU A CA 1
ATOM 556 C C . GLU A 1 100 ? 143.852 133.465 129.426 1.00 86.70 75 GLU A C 1
ATOM 557 O O . GLU A 1 100 ? 144.435 133.306 130.510 1.00 87.53 75 GLU A O 1
ATOM 563 N N . GLU A 1 101 ? 143.386 132.467 128.691 1.00 87.38 76 GLU A N 1
ATOM 564 C CA . GLU A 1 101 ? 143.458 131.062 129.161 1.00 88.02 76 GLU A CA 1
ATOM 565 C C . GLU A 1 101 ? 144.912 130.635 129.387 1.00 87.58 76 GLU A C 1
ATOM 566 O O . GLU A 1 101 ? 145.130 129.666 130.122 1.00 87.84 76 GLU A O 1
ATOM 572 N N . LYS A 1 102 ? 145.871 131.316 128.771 1.00 87.08 77 LYS A N 1
ATOM 573 C CA . LYS A 1 102 ? 147.302 130.997 128.962 1.00 86.69 77 LYS A CA 1
ATOM 574 C C . LYS A 1 102 ? 147.805 131.463 130.327 1.00 86.43 77 LYS A C 1
ATOM 575 O O . LYS A 1 102 ? 148.763 130.857 130.834 1.00 87.61 77 LYS A O 1
ATOM 581 N N . CYS A 1 103 ? 147.191 132.489 130.903 1.00 86.05 78 CYS A N 1
ATOM 582 C CA . CYS A 1 103 ? 147.605 133.057 132.208 1.00 86.30 78 CYS A CA 1
ATOM 583 C C . CYS A 1 103 ? 146.988 132.281 133.374 1.00 85.77 78 CYS A C 1
ATOM 584 O O . CYS A 1 103 ? 147.332 132.588 134.528 1.00 85.81 78 CYS A O 1
ATOM 587 N N . LEU A 1 104 ? 146.113 131.315 133.115 1.00 85.85 79 LEU A N 1
ATOM 588 C CA . LEU A 1 104 ? 145.381 130.636 134.213 1.00 85.53 79 LEU A CA 1
ATOM 589 C C . LEU A 1 104 ? 146.366 129.963 135.172 1.00 84.69 79 LEU A C 1
ATOM 590 O O . LEU A 1 104 ? 146.030 129.798 136.349 1.00 84.57 79 LEU A O 1
ATOM 595 N N . SER A 1 105 ? 147.549 129.594 134.699 1.00 84.52 80 SER A N 1
ATOM 596 C CA . SER A 1 105 ? 148.588 129.006 135.577 1.00 84.52 80 SER A CA 1
ATOM 597 C C . SER A 1 105 ? 149.015 130.026 136.638 1.00 83.76 80 SER A C 1
ATOM 598 O O . SER A 1 105 ? 149.059 129.683 137.838 1.00 83.79 80 SER A O 1
ATOM 601 N N . ILE A 1 106 ? 149.275 131.256 136.220 1.00 83.37 81 ILE A N 1
ATOM 602 C CA . ILE A 1 106 ? 149.901 132.269 137.113 1.00 82.77 81 ILE A CA 1
ATOM 603 C C . ILE A 1 106 ? 149.047 132.397 138.374 1.00 81.85 81 ILE A C 1
ATOM 604 O O . ILE A 1 106 ? 149.588 132.273 139.492 1.00 81.85 81 ILE A O 1
ATOM 609 N N . TYR A 1 107 ? 147.749 132.583 138.208 1.00 80.92 82 TYR A N 1
ATOM 610 C CA . TYR A 1 107 ? 146.856 132.810 139.367 1.00 81.06 82 TYR A CA 1
ATOM 611 C C . TYR A 1 107 ? 147.015 131.653 140.352 1.00 79.82 82 TYR A C 1
ATOM 612 O O . TYR A 1 107 ? 147.150 131.887 141.563 1.00 79.64 82 TYR A O 1
ATOM 621 N N . VAL A 1 108 ? 147.039 130.429 139.839 1.00 77.92 83 VAL A N 1
ATOM 622 C CA . VAL A 1 108 ? 147.104 129.238 140.720 1.00 76.68 83 VAL A CA 1
ATOM 623 C C . VAL A 1 108 ? 148.294 129.390 141.664 1.00 75.50 83 VAL A C 1
ATOM 624 O O . VAL A 1 108 ? 148.149 129.098 142.869 1.00 75.85 83 VAL A O 1
ATOM 628 N N . ASN A 1 109 ? 149.421 129.840 141.144 1.00 74.30 84 ASN A N 1
ATOM 629 C CA . ASN A 1 109 ? 150.603 130.068 142.002 1.00 74.37 84 ASN A CA 1
ATOM 630 C C . ASN A 1 109 ? 150.353 131.257 142.927 1.00 74.22 84 ASN A C 1
ATOM 631 O O . ASN A 1 109 ? 150.515 131.122 144.153 1.00 74.10 84 ASN A O 1
ATOM 636 N N . LEU A 1 110 ? 149.939 132.385 142.367 1.00 73.94 85 LEU A N 1
ATOM 637 C CA . LEU A 1 110 ? 149.915 133.652 143.142 1.00 73.62 85 LEU A CA 1
ATOM 638 C C . LEU A 1 110 ? 149.022 133.478 144.371 1.00 72.74 85 LEU A C 1
ATOM 639 O O . LEU A 1 110 ? 149.470 133.761 145.492 1.00 72.84 85 LEU A O 1
ATOM 644 N N . ILE A 1 111 ? 147.807 132.988 144.177 1.00 71.78 86 ILE A N 1
ATOM 645 C CA . ILE A 1 111 ? 146.887 132.769 145.323 1.00 71.82 86 ILE A CA 1
ATOM 646 C C . ILE A 1 111 ? 147.603 131.916 146.366 1.00 70.98 86 ILE A C 1
ATOM 647 O O . ILE A 1 111 ? 147.648 132.302 147.546 1.00 71.39 86 ILE A O 1
ATOM 652 N N . ALA A 1 112 ? 148.188 130.809 145.942 1.00 69.45 87 ALA A N 1
ATOM 653 C CA . ALA A 1 112 ? 148.917 129.919 146.871 1.00 68.88 87 ALA A CA 1
ATOM 654 C C . ALA A 1 112 ? 149.940 130.746 147.654 1.00 68.74 87 ALA A C 1
ATOM 655 O O . ALA A 1 112 ? 149.963 130.686 148.892 1.00 69.02 87 ALA A O 1
ATOM 657 N N . ALA A 1 113 ? 150.740 131.537 146.953 1.00 68.67 88 ALA A N 1
ATOM 658 C CA . ALA A 1 113 ? 151.764 132.373 147.612 1.00 68.58 88 ALA A CA 1
ATOM 659 C C . ALA A 1 113 ? 151.103 133.195 148.722 1.00 68.31 88 ALA A C 1
ATOM 660 O O . ALA A 1 113 ? 151.587 133.177 149.871 1.00 67.54 88 ALA A O 1
ATOM 662 N N . ILE A 1 114 ? 150.001 133.859 148.402 1.00 68.50 89 ILE A N 1
ATOM 663 C CA . ILE A 1 114 ? 149.309 134.705 149.408 1.00 69.43 89 ILE A CA 1
ATOM 664 C C . ILE A 1 114 ? 148.996 133.849 150.629 1.00 68.57 89 ILE A C 1
ATOM 665 O O . ILE A 1 114 ? 149.318 134.254 151.759 1.00 69.02 89 ILE A O 1
ATOM 670 N N . THR A 1 115 ? 148.415 132.682 150.414 1.00 67.93 90 THR A N 1
ATOM 671 C CA . THR A 1 115 ? 148.106 131.775 151.537 1.00 67.48 90 THR A CA 1
ATOM 672 C C . THR A 1 115 ? 149.376 131.556 152.359 1.00 65.84 90 THR A C 1
ATOM 673 O O . THR A 1 115 ? 149.361 131.762 153.580 1.00 66.14 90 THR A O 1
ATOM 677 N N . TYR A 1 116 ? 150.457 131.168 151.705 1.00 65.47 91 TYR A N 1
ATOM 678 C CA . TYR A 1 116 ? 151.722 130.914 152.427 1.00 65.94 91 TYR A CA 1
ATOM 679 C C . TYR A 1 116 ? 152.203 132.190 153.111 1.00 65.02 91 TYR A C 1
ATOM 680 O O . TYR A 1 116 ? 152.704 132.121 154.235 1.00 64.91 91 TYR A O 1
ATOM 689 N N . TRP A 1 117 ? 152.029 133.334 152.468 1.00 64.55 92 TRP A N 1
ATOM 690 C CA . TRP A 1 117 ? 152.382 134.617 153.115 1.00 64.02 92 TRP A CA 1
ATOM 691 C C . TRP A 1 117 ? 151.717 134.700 154.489 1.00 63.54 92 TRP A C 1
ATOM 692 O O . TRP A 1 117 ? 152.390 135.062 155.469 1.00 63.02 92 TRP A O 1
ATOM 703 N N . GLY A 1 118 ? 150.443 134.330 154.570 1.00 63.55 93 GLY A N 1
ATOM 704 C CA . GLY A 1 118 ? 149.730 134.342 155.859 1.00 64.31 93 GLY A CA 1
ATOM 705 C C . GLY A 1 118 ? 150.501 133.577 156.917 1.00 64.79 93 GLY A C 1
ATOM 706 O O . GLY A 1 118 ? 150.717 134.096 158.023 1.00 66.05 93 GLY A O 1
ATOM 707 N N . ARG A 1 119 ? 150.954 132.383 156.569 1.00 64.85 94 ARG A N 1
ATOM 708 C CA . ARG A 1 119 ? 151.748 131.564 157.514 1.00 65.58 94 ARG A CA 1
ATOM 709 C C . ARG A 1 119 ? 152.904 132.407 158.049 1.00 63.55 94 ARG A C 1
ATOM 710 O O . ARG A 1 119 ? 153.053 132.539 159.275 1.00 63.17 94 ARG A O 1
ATOM 718 N N . ILE A 1 120 ? 153.665 133.012 157.154 1.00 63.26 95 ILE A N 1
ATOM 719 C CA . ILE A 1 120 ? 154.834 133.827 157.570 1.00 63.43 95 ILE A CA 1
ATOM 720 C C . ILE A 1 120 ? 154.352 134.912 158.528 1.00 62.65 95 ILE A C 1
ATOM 721 O O . ILE A 1 120 ? 154.975 135.112 159.587 1.00 61.73 95 ILE A O 1
ATOM 726 N N . CYS A 1 121 ? 153.261 135.576 158.190 1.00 62.68 96 CYS A N 1
ATOM 727 C CA . CYS A 1 121 ? 152.711 136.632 159.069 1.00 62.48 96 CYS A CA 1
ATOM 728 C C . CYS A 1 121 ? 152.394 136.040 160.444 1.00 62.47 96 CYS A C 1
ATOM 729 O O . CYS A 1 121 ? 152.792 136.618 161.469 1.00 63.18 96 CYS A O 1
ATOM 732 N N . ALA A 1 122 ? 151.743 134.886 160.467 1.00 61.80 97 ALA A N 1
ATOM 733 C CA . ALA A 1 122 ? 151.383 134.224 161.740 1.00 61.80 97 ALA A CA 1
ATOM 734 C C . ALA A 1 122 ? 152.642 133.923 162.552 1.00 61.84 97 ALA A C 1
ATOM 735 O O . ALA A 1 122 ? 152.559 133.878 163.778 1.00 62.36 97 ALA A O 1
ATOM 737 N N . HIS A 1 123 ? 153.781 133.674 161.937 1.00 62.19 98 HIS A N 1
ATOM 738 C CA . HIS A 1 123 ? 154.970 133.451 162.788 1.00 63.53 98 HIS A CA 1
ATOM 739 C C . HIS A 1 123 ? 155.498 134.785 163.316 1.00 63.34 98 HIS A C 1
ATOM 740 O O . HIS A 1 123 ? 155.979 134.794 164.439 1.00 62.73 98 HIS A O 1
ATOM 747 N N . PHE A 1 124 ? 155.402 135.886 162.580 1.00 63.73 99 PHE A N 1
ATOM 748 C CA . PHE A 1 124 ? 155.871 137.180 163.135 1.00 63.59 99 PHE A CA 1
ATOM 749 C C . PHE A 1 124 ? 155.005 137.601 164.322 1.00 63.78 99 PHE A C 1
ATOM 750 O O . PHE A 1 124 ? 155.472 138.391 165.144 1.00 63.80 99 PHE A O 1
ATOM 758 N N . ASN A 1 125 ? 153.787 137.079 164.408 1.00 64.98 100 ASN A N 1
ATOM 759 C CA . ASN A 1 125 ? 152.864 137.386 165.525 1.00 65.60 100 ASN A CA 1
ATOM 760 C C . ASN A 1 125 ? 152.923 136.301 166.598 1.00 66.90 100 ASN A C 1
ATOM 761 O O . ASN A 1 125 ? 151.955 136.188 167.370 1.00 67.11 100 ASN A O 1
ATOM 766 N N . ASN A 1 126 ? 154.006 135.527 166.647 1.00 68.99 101 ASN A N 1
ATOM 767 C CA . ASN A 1 126 ? 154.203 134.426 167.628 1.00 69.91 101 ASN A CA 1
ATOM 768 C C . ASN A 1 126 ? 153.160 133.328 167.429 1.00 69.65 101 ASN A C 1
ATOM 769 O O . ASN A 1 126 ? 152.844 132.626 168.401 1.00 70.65 101 ASN A O 1
ATOM 774 N N . ASP A 1 127 ? 152.656 133.144 166.211 1.00 69.69 102 ASP A N 1
ATOM 775 C CA . ASP A 1 127 ? 151.640 132.095 165.925 1.00 70.94 102 ASP A CA 1
ATOM 776 C C . ASP A 1 127 ? 150.453 132.282 166.870 1.00 72.03 102 ASP A C 1
ATOM 777 O O . ASP A 1 127 ? 150.055 131.334 167.562 1.00 72.45 102 ASP A O 1
ATOM 782 N N . MET A 1 128 ? 149.906 133.485 166.885 1.00 72.87 103 MET A N 1
ATOM 783 C CA . MET A 1 128 ? 148.942 133.910 167.922 1.00 72.49 103 MET A CA 1
ATOM 784 C C . MET A 1 128 ? 147.838 134.730 167.268 1.00 71.35 103 MET A C 1
ATOM 785 O O . MET A 1 128 ? 148.030 135.268 166.149 1.00 73.24 103 MET A O 1
ATOM 790 N N . GLY A 1 129 ? 146.707 134.794 167.963 1.00 67.78 104 GLY A N 1
ATOM 791 C CA . GLY A 1 129 ? 145.580 135.695 167.669 1.00 66.26 104 GLY A CA 1
ATOM 792 C C . GLY A 1 129 ? 144.962 135.482 166.300 1.00 65.32 104 GLY A C 1
ATOM 793 O O . GLY A 1 129 ? 145.028 134.360 165.762 1.00 65.77 104 GLY A O 1
ATOM 794 N N . LEU A 1 130 ? 144.368 136.535 165.754 1.00 66.16 105 LEU A N 1
ATOM 795 C CA . LEU A 1 130 ? 143.522 136.431 164.540 1.00 67.39 105 LEU A CA 1
ATOM 796 C C . LEU A 1 130 ? 144.365 136.134 163.303 1.00 67.21 105 LEU A C 1
ATOM 797 O O . LEU A 1 130 ? 143.786 135.702 162.304 1.00 66.86 105 LEU A O 1
ATOM 802 N N . SER A 1 131 ? 145.677 136.338 163.363 1.00 68.08 106 SER A N 1
ATOM 803 C CA . SER A 1 131 ? 146.556 136.144 162.184 1.00 68.01 106 SER A CA 1
ATOM 804 C C . SER A 1 131 ? 146.483 134.698 161.692 1.00 68.68 106 SER A C 1
ATOM 805 O O . SER A 1 131 ? 146.615 134.480 160.472 1.00 68.90 106 SER A O 1
ATOM 808 N N . LEU A 1 132 ? 146.217 133.757 162.593 1.00 68.77 107 LEU A N 1
ATOM 809 C CA . LEU A 1 132 ? 146.126 132.328 162.216 1.00 69.90 107 LEU A CA 1
ATOM 810 C C . LEU A 1 132 ? 144.912 132.076 161.324 1.00 70.82 107 LEU A C 1
ATOM 811 O O . LEU A 1 132 ? 144.907 131.035 160.639 1.00 71.50 107 LEU A O 1
ATOM 816 N N . SER A 1 133 ? 143.940 132.986 161.300 1.00 71.55 108 SER A N 1
ATOM 817 C CA . SER A 1 133 ? 142.656 132.757 160.590 1.00 72.25 108 SER A CA 1
ATOM 818 C C . SER A 1 133 ? 142.887 132.441 159.109 1.00 72.93 108 SER A C 1
ATOM 819 O O . SER A 1 133 ? 142.015 131.808 158.503 1.00 73.83 108 SER A O 1
ATOM 822 N N . VAL A 1 134 ? 144.011 132.853 158.542 1.00 74.04 109 VAL A N 1
ATOM 823 C CA . VAL A 1 134 ? 144.265 132.621 157.098 1.00 74.98 109 VAL A CA 1
ATOM 824 C C . VAL A 1 134 ? 144.396 131.118 156.854 1.00 75.05 109 VAL A C 1
ATOM 825 O O . VAL A 1 134 ? 143.955 130.636 155.802 1.00 75.51 109 VAL A O 1
ATOM 829 N N . ASN A 1 135 ? 144.982 130.393 157.796 1.00 75.14 110 ASN A N 1
ATOM 830 C CA . ASN A 1 135 ? 145.203 128.933 157.647 1.00 75.52 110 ASN A CA 1
ATOM 831 C C . ASN A 1 135 ? 144.605 128.186 158.833 1.00 74.80 110 ASN A C 1
ATOM 832 O O . ASN A 1 135 ? 145.149 127.134 159.211 1.00 74.55 110 ASN A O 1
ATOM 837 N N . TYR A 1 136 ? 143.509 128.683 159.385 1.00 74.43 111 TYR A N 1
ATOM 838 C CA . TYR A 1 136 ? 142.867 128.029 160.547 1.00 73.64 111 TYR A CA 1
ATOM 839 C C . TYR A 1 136 ? 142.307 126.668 160.130 1.00 73.14 111 TYR A C 1
ATOM 840 O O . TYR A 1 136 ? 142.522 125.678 160.843 1.00 73.31 111 TYR A O 1
ATOM 849 N N . PHE A 1 137 ? 141.612 126.614 159.003 1.00 72.87 112 PHE A N 1
ATOM 850 C CA . PHE A 1 137 ? 140.938 125.379 158.541 1.00 72.71 112 PHE A CA 1
ATOM 851 C C . PHE A 1 137 ? 141.799 124.712 157.479 1.00 72.87 112 PHE A C 1
ATOM 852 O O . PHE A 1 137 ? 142.112 125.341 156.457 1.00 72.63 112 PHE A O 1
ATOM 860 N N . LYS A 1 138 ? 142.145 123.455 157.715 1.00 73.23 113 LYS A N 1
ATOM 861 C CA . LYS A 1 138 ? 142.978 122.677 156.776 1.00 73.62 113 LYS A CA 1
ATOM 862 C C . LYS A 1 138 ? 142.234 122.486 155.455 1.00 73.16 113 LYS A C 1
ATOM 863 O O . LYS A 1 138 ? 141.010 122.258 155.453 1.00 73.34 113 LYS A O 1
ATOM 869 N N . TYR A 1 139 ? 142.973 122.589 154.358 1.00 73.02 114 TYR A N 1
ATOM 870 C CA . TYR A 1 139 ? 142.491 122.353 152.973 1.00 73.13 114 TYR A CA 1
ATOM 871 C C . TYR A 1 139 ? 141.564 123.468 152.486 1.00 73.45 114 TYR A C 1
ATOM 872 O O . TYR A 1 139 ? 141.160 123.397 151.315 1.00 73.51 114 TYR A O 1
ATOM 881 N N . LEU A 1 140 ? 141.242 124.468 153.303 1.00 74.32 115 LEU A N 1
ATOM 882 C CA . LEU A 1 140 ? 140.368 125.570 152.828 1.00 75.86 115 LEU A CA 1
ATOM 883 C C . LEU A 1 140 ? 141.097 126.393 151.767 1.00 77.59 115 LEU A C 1
ATOM 884 O O . LEU A 1 140 ? 140.451 126.805 150.791 1.00 77.24 115 LEU A O 1
ATOM 889 N N . ASP A 1 141 ? 142.392 126.612 151.940 1.00 79.80 116 ASP A N 1
ATOM 890 C CA . ASP A 1 141 ? 143.187 127.392 150.960 1.00 81.97 116 ASP A CA 1
ATOM 891 C C . ASP A 1 141 ? 143.137 126.719 149.587 1.00 82.08 116 ASP A C 1
ATOM 892 O O . ASP A 1 141 ? 143.202 127.430 148.575 1.00 82.63 116 ASP A O 1
ATOM 897 N N . TYR A 1 142 ? 142.986 125.401 149.548 1.00 82.11 117 TYR A N 1
ATOM 898 C CA . TYR A 1 142 ? 142.957 124.654 148.271 1.00 82.30 117 TYR A CA 1
ATOM 899 C C . TYR A 1 142 ? 141.668 124.907 147.499 1.00 82.97 117 TYR A C 1
ATOM 900 O O . TYR A 1 142 ? 141.604 124.494 146.335 1.00 82.64 117 TYR A O 1
ATOM 909 N N . ILE A 1 143 ? 140.671 125.540 148.104 1.00 84.85 118 ILE A N 1
ATOM 910 C CA . ILE A 1 143 ? 139.369 125.744 147.416 1.00 86.70 118 ILE A CA 1
ATOM 911 C C . ILE A 1 143 ? 139.562 126.646 146.192 1.00 88.40 118 ILE A C 1
ATOM 912 O O . ILE A 1 143 ? 138.862 126.452 145.199 1.00 88.60 118 ILE A O 1
ATOM 917 N N . PHE A 1 144 ? 140.476 127.604 146.262 1.00 90.66 119 PHE A N 1
ATOM 918 C CA . PHE A 1 144 ? 140.650 128.615 145.195 1.00 92.49 119 PHE A CA 1
ATOM 919 C C . PHE A 1 144 ? 14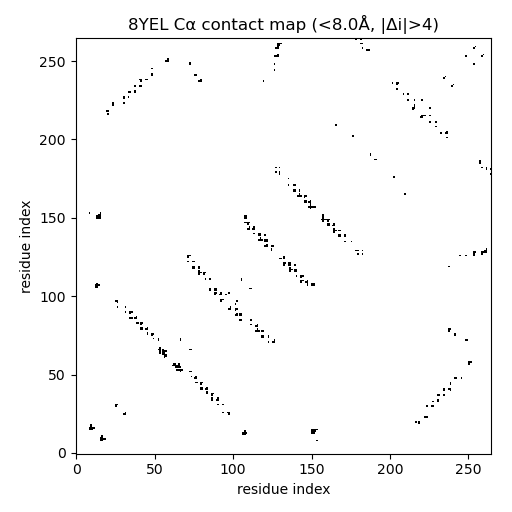1.786 128.247 144.242 1.00 91.83 119 PHE A C 1
ATOM 920 O O . PHE A 1 144 ? 142.064 129.044 143.338 1.00 92.44 119 PHE A O 1
ATOM 928 N N . THR A 1 145 ? 142.433 127.099 144.410 1.00 89.87 120 THR A N 1
ATOM 929 C CA . THR A 1 145 ? 143.603 126.723 143.574 1.00 88.89 120 THR A CA 1
ATOM 930 C C . THR A 1 145 ? 143.318 125.462 142.765 1.00 87.08 120 THR A C 1
ATOM 931 O O . THR A 1 145 ? 143.501 125.490 141.538 1.00 87.15 120 THR A O 1
ATOM 935 N N . CYS A 1 146 ? 142.911 124.381 143.414 1.00 85.29 121 CYS A N 1
ATOM 936 C CA . CYS A 1 146 ? 142.753 123.077 142.726 1.00 84.27 121 CYS A CA 1
ATOM 937 C C . CYS A 1 146 ? 141.746 123.172 141.582 1.00 82.60 121 CYS A C 1
ATOM 938 O O . CYS A 1 146 ? 142.021 122.665 140.493 1.00 82.78 121 CYS A O 1
ATOM 941 N N . PRO A 1 147 ? 140.554 123.786 141.756 1.00 80.85 122 PRO A N 1
ATOM 942 C CA . PRO A 1 147 ? 139.635 123.912 140.627 1.00 80.04 122 PRO A CA 1
ATOM 943 C C . PRO A 1 147 ? 140.255 124.649 139.434 1.00 79.31 122 PRO A C 1
ATOM 944 O O . PRO A 1 147 ? 140.077 124.213 138.301 1.00 79.51 122 PRO A O 1
ATOM 948 N N . ILE A 1 148 ? 141.026 125.692 139.699 1.00 78.26 123 ILE A N 1
ATOM 949 C CA . ILE A 1 148 ? 141.659 126.471 138.602 1.00 77.62 123 ILE A CA 1
ATOM 950 C C . ILE A 1 148 ? 142.750 125.615 137.960 1.00 76.45 123 ILE A C 1
ATOM 951 O O . ILE A 1 148 ? 142.886 125.656 136.729 1.00 76.32 123 ILE A O 1
ATOM 956 N N . LEU A 1 149 ? 143.513 124.878 138.754 1.00 75.93 124 LEU A N 1
ATOM 957 C CA . LEU A 1 149 ? 144.569 124.000 138.189 1.00 76.18 124 LEU A CA 1
ATOM 958 C C . LEU A 1 149 ? 143.930 122.953 137.274 1.00 75.80 124 LEU A C 1
ATOM 959 O O . LEU A 1 149 ? 144.429 122.750 136.159 1.00 76.11 124 LEU A O 1
ATOM 964 N N . THR A 1 150 ? 142.863 122.313 137.724 1.00 75.38 125 THR A N 1
ATOM 965 C CA . THR A 1 150 ? 142.162 121.298 136.907 1.00 75.12 125 THR A CA 1
ATOM 966 C C . THR A 1 150 ? 141.603 121.952 135.641 1.00 74.61 125 THR A C 1
ATOM 967 O O . THR A 1 150 ? 141.730 121.359 134.550 1.00 74.37 125 THR A O 1
ATOM 971 N N . LEU A 1 151 ? 140.995 123.121 135.781 1.00 74.86 126 LEU A N 1
ATOM 972 C CA . LEU A 1 151 ? 140.404 123.826 134.617 1.00 75.35 126 LEU A CA 1
ATOM 973 C C . LEU A 1 151 ? 141.498 124.129 133.593 1.00 76.18 126 LEU A C 1
ATOM 974 O O . LEU A 1 151 ? 141.283 123.876 132.400 1.00 76.23 126 LEU A O 1
ATOM 979 N N . ASP A 1 152 ? 142.627 124.655 134.042 1.00 76.78 127 ASP A N 1
ATOM 980 C CA . ASP A 1 152 ? 143.726 125.013 133.117 1.00 77.56 127 ASP A CA 1
ATOM 981 C C . ASP A 1 152 ? 144.290 123.748 132.471 1.00 75.92 127 ASP A C 1
ATOM 982 O O . ASP A 1 152 ? 144.563 123.768 131.262 1.00 75.49 127 ASP A O 1
ATOM 987 N N . LEU A 1 153 ? 144.463 122.683 133.240 1.00 75.00 128 LEU A N 1
ATOM 988 C CA . LEU A 1 153 ? 145.018 121.425 132.676 1.00 74.44 128 LEU A CA 1
ATOM 989 C C . LEU A 1 153 ? 144.071 120.887 131.601 1.00 72.61 128 LEU A C 1
ATOM 990 O O . LEU A 1 153 ? 144.550 120.470 130.540 1.00 71.78 128 LEU A O 1
ATOM 995 N N . LEU A 1 154 ? 142.771 120.896 131.856 1.00 71.48 129 LEU A N 1
ATOM 996 C CA . LEU A 1 154 ? 141.810 120.321 130.881 1.00 70.59 129 LEU A CA 1
ATOM 997 C C . LEU A 1 154 ? 141.643 121.258 129.686 1.00 70.06 129 LEU A C 1
ATOM 998 O O . LEU A 1 154 ? 141.404 120.757 128.577 1.00 70.09 129 LEU A O 1
ATOM 1003 N N . TRP A 1 155 ? 141.753 122.564 129.889 1.00 69.45 130 TRP A N 1
ATOM 1004 C CA . TRP A 1 155 ? 141.601 123.538 128.783 1.00 69.05 130 TRP A CA 1
ATOM 1005 C C . TRP A 1 155 ? 142.830 123.508 127.875 1.00 68.09 130 TRP A C 1
ATOM 1006 O O . TRP A 1 155 ? 142.671 123.593 126.645 1.00 68.99 130 TRP A O 1
ATOM 1017 N N . SER A 1 156 ? 144.022 123.410 128.449 1.00 67.43 131 SER A N 1
ATOM 1018 C CA . SER A 1 156 ? 145.280 123.420 127.656 1.00 66.81 131 SER A CA 1
ATOM 1019 C C . SER A 1 156 ? 145.278 122.260 126.655 1.00 65.95 131 SER A C 1
ATOM 1020 O O . SER A 1 156 ? 145.645 122.462 125.495 1.00 66.40 131 SER A O 1
ATOM 1023 N N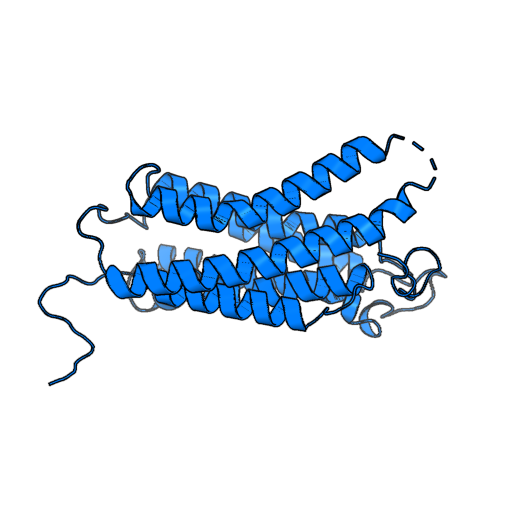 . LEU A 1 157 ? 144.847 121.084 127.088 1.00 65.69 132 LEU A N 1
ATOM 1024 C CA . LEU A 1 157 ? 144.845 119.877 126.224 1.00 64.79 132 LEU A CA 1
ATOM 1025 C C . LEU A 1 157 ? 143.546 119.777 125.425 1.00 63.90 132 LEU A C 1
ATOM 1026 O O . LEU A 1 157 ? 143.421 118.827 124.644 1.00 63.96 132 LEU A O 1
ATOM 1031 N N . ASN A 1 158 ? 142.604 120.698 125.608 1.00 63.37 133 ASN A N 1
ATOM 1032 C CA . ASN A 1 158 ? 141.325 120.697 124.853 1.00 63.03 133 ASN A CA 1
ATOM 1033 C C . ASN A 1 158 ? 140.576 119.388 125.114 1.00 61.82 133 ASN A C 1
ATOM 1034 O O . ASN A 1 158 ? 140.351 118.593 124.185 1.00 60.78 133 ASN A O 1
ATOM 1039 N N . LEU A 1 159 ? 140.217 119.172 126.371 1.00 61.83 134 LEU A N 1
ATOM 1040 C CA . LEU A 1 159 ? 139.553 117.925 126.811 1.00 62.23 134 LEU A CA 1
ATOM 1041 C C . LEU A 1 159 ? 138.121 118.225 127.222 1.00 63.02 134 LEU A C 1
ATOM 1042 O O . LEU A 1 159 ? 137.786 119.341 127.622 1.00 63.92 134 LEU A O 1
ATOM 1047 N N . PRO A 1 160 ? 137.230 117.220 127.159 1.00 62.99 135 PRO A N 1
ATOM 1048 C CA . PRO A 1 160 ? 135.839 117.434 127.540 1.00 63.96 135 PRO A CA 1
ATOM 1049 C C . PRO A 1 160 ? 135.654 117.539 129.057 1.00 65.02 135 PRO A C 1
ATOM 1050 O O . PRO A 1 160 ? 136.543 117.212 129.835 1.00 65.70 135 PRO A O 1
ATOM 1054 N N . TYR A 1 161 ? 134.478 118.010 129.444 1.00 66.27 136 TYR A N 1
ATOM 1055 C CA . TYR A 1 161 ? 134.081 118.158 130.865 1.00 67.94 136 TYR A CA 1
ATOM 1056 C C . TYR A 1 161 ? 135.138 118.990 131.589 1.00 68.83 136 TYR A C 1
ATOM 1057 O O . TYR A 1 161 ? 135.527 118.677 132.723 1.00 69.15 136 TYR A O 1
ATOM 1066 N N . LYS A 1 162 ? 135.609 120.035 130.928 1.00 71.20 137 LYS A N 1
ATOM 1067 C CA . LYS A 1 162 ? 136.722 120.860 131.449 1.00 72.51 137 LYS A CA 1
ATOM 1068 C C . LYS A 1 162 ? 136.312 121.559 132.749 1.00 73.12 137 LYS A C 1
ATOM 1069 O O . LYS A 1 162 ? 137.179 121.763 133.607 1.00 73.58 137 LYS A O 1
ATOM 1075 N N . ILE A 1 163 ? 135.048 121.936 132.902 1.00 74.54 138 ILE A N 1
ATOM 1076 C CA . ILE A 1 163 ? 134.621 122.655 134.133 1.00 76.05 138 ILE A CA 1
ATOM 1077 C C . ILE A 1 163 ? 133.937 121.695 135.104 1.00 76.08 138 ILE A C 1
ATOM 1078 O O . ILE A 1 163 ? 134.027 121.918 136.319 1.00 77.26 138 ILE A O 1
ATOM 1083 N N . THR A 1 164 ? 133.233 120.694 134.603 1.00 75.13 139 THR A N 1
ATOM 1084 C CA . THR A 1 164 ? 132.501 119.745 135.470 1.00 74.83 139 THR A CA 1
ATOM 1085 C C . THR A 1 164 ? 133.475 119.097 136.455 1.00 74.47 139 THR A C 1
ATOM 1086 O O . THR A 1 164 ? 133.166 119.006 137.656 1.00 74.88 139 THR A O 1
ATOM 1090 N N . TYR A 1 165 ? 134.628 118.693 135.964 1.00 73.60 140 TYR A N 1
ATOM 1091 C CA . TYR A 1 165 ? 135.647 118.052 136.821 1.00 73.12 140 TYR A CA 1
ATOM 1092 C C . TYR A 1 165 ? 136.273 119.082 137.750 1.00 73.19 140 TYR A C 1
ATOM 1093 O O . TYR A 1 165 ? 136.632 118.724 138.878 1.00 73.32 140 TYR A O 1
ATOM 1102 N N . SER A 1 166 ? 136.388 120.326 137.305 1.00 73.24 141 SER A N 1
ATOM 1103 C CA . SER A 1 166 ? 136.864 121.424 138.184 1.00 74.24 141 SER A CA 1
ATOM 1104 C C . SER A 1 166 ? 135.903 121.577 139.368 1.00 74.77 141 SER A C 1
ATOM 1105 O O . SER A 1 166 ? 136.363 121.658 140.525 1.00 74.90 141 SER A O 1
ATOM 1108 N N . LEU A 1 167 ? 134.606 121.605 139.094 1.00 75.00 142 LEU A N 1
ATOM 1109 C CA . LEU A 1 167 ? 133.605 121.710 140.181 1.00 75.54 142 LEU A CA 1
ATOM 1110 C C . LEU A 1 167 ? 133.675 120.468 141.069 1.00 74.89 142 LEU A C 1
ATOM 1111 O O . LEU A 1 167 ? 133.565 120.610 142.294 1.00 75.32 142 LEU A O 1
ATOM 1116 N N . PHE A 1 168 ? 133.851 119.297 140.484 1.00 73.97 143 PHE A N 1
ATOM 1117 C CA . PHE A 1 168 ? 133.946 118.052 141.285 1.00 74.02 143 PHE A CA 1
ATOM 1118 C C . PHE A 1 168 ? 135.147 118.135 142.225 1.00 73.58 143 PHE A C 1
ATOM 1119 O O . PHE A 1 168 ? 135.042 117.749 143.396 1.00 73.94 143 PHE A O 1
ATOM 1127 N N . VAL A 1 169 ? 136.260 118.650 141.732 1.00 72.81 144 VAL A N 1
ATOM 1128 C CA . VAL A 1 169 ? 137.476 118.813 142.573 1.00 72.41 144 VAL A CA 1
ATOM 1129 C C . VAL A 1 169 ? 137.182 119.825 143.682 1.00 71.82 144 VAL A C 1
ATOM 1130 O O . VAL A 1 169 ? 137.613 119.613 144.829 1.00 71.88 144 VAL A O 1
ATOM 1134 N N . GLY A 1 170 ? 136.478 120.904 143.360 1.00 71.81 145 GLY A N 1
ATOM 1135 C CA . GLY A 1 170 ? 136.095 121.898 144.383 1.00 72.11 145 GLY A CA 1
ATOM 1136 C C . GLY A 1 170 ? 135.238 121.277 145.475 1.00 72.43 145 GLY A C 1
ATOM 1137 O O . GLY A 1 170 ? 135.475 121.546 146.667 1.00 72.87 145 GLY A O 1
ATOM 1138 N N . LEU A 1 171 ? 134.264 120.463 145.083 1.00 72.50 146 LEU A N 1
ATOM 1139 C CA . LEU A 1 171 ? 133.391 119.771 146.063 1.00 72.92 146 LEU A CA 1
ATOM 1140 C C . LEU A 1 171 ? 134.235 118.794 146.881 1.00 72.10 146 LEU A C 1
ATOM 1141 O O . LEU A 1 171 ? 133.960 118.639 148.080 1.00 71.88 146 LEU A O 1
ATOM 1146 N N . THR A 1 172 ? 135.221 118.156 146.269 1.00 71.80 147 THR A N 1
ATOM 1147 C CA . THR A 1 172 ? 136.156 117.285 147.014 1.00 71.80 147 THR A CA 1
ATOM 1148 C C . THR A 1 172 ? 136.886 118.106 148.083 1.00 71.08 147 THR A C 1
ATOM 1149 O O . THR A 1 172 ? 137.023 117.631 149.224 1.00 70.91 147 THR A O 1
ATOM 1153 N N . ILE A 1 173 ? 137.362 119.286 147.718 1.00 71.08 148 ILE A N 1
ATOM 1154 C CA . ILE A 1 173 ? 138.100 120.146 148.682 1.00 71.48 148 ILE A CA 1
ATOM 1155 C C . ILE A 1 173 ? 137.158 120.542 149.820 1.00 71.41 148 ILE A C 1
ATOM 1156 O O . ILE A 1 173 ? 137.586 120.520 150.991 1.00 71.15 148 ILE A O 1
ATOM 1161 N N . ALA A 1 174 ? 135.920 120.893 149.499 1.00 70.87 149 ALA A N 1
ATOM 1162 C CA . ALA A 1 174 ? 134.930 121.266 150.535 1.00 70.94 149 ALA A CA 1
ATOM 1163 C C . ALA A 1 174 ? 134.684 120.068 151.457 1.00 70.50 149 ALA A C 1
ATOM 1164 O O . ALA A 1 174 ? 134.597 120.250 152.691 1.00 70.42 149 ALA A O 1
ATOM 1166 N N . CYS A 1 175 ? 134.554 118.881 150.883 1.00 70.11 150 CYS A N 1
ATOM 1167 C CA . CYS A 1 175 ? 134.346 117.646 151.676 1.00 70.13 150 CYS A CA 1
ATOM 1168 C C . CYS A 1 175 ? 135.531 117.445 152.625 1.00 69.18 150 CYS A C 1
ATOM 1169 O O . CYS A 1 175 ? 135.314 117.115 153.798 1.00 68.79 150 CYS A O 1
ATOM 1172 N N . GLY A 1 176 ? 136.749 117.640 152.133 1.00 68.43 151 GLY A N 1
ATOM 1173 C CA . GLY A 1 176 ? 137.944 117.498 152.984 1.00 67.71 151 GLY A CA 1
ATOM 1174 C C . GLY A 1 176 ? 137.955 118.524 154.100 1.00 66.76 151 GLY A C 1
ATOM 1175 O O . GLY A 1 176 ? 138.352 118.190 155.228 1.00 66.69 151 GLY A O 1
ATOM 1176 N N . VAL A 1 177 ? 137.556 119.751 153.796 1.00 66.15 152 VAL A N 1
ATOM 1177 C CA . VAL A 1 177 ? 137.506 120.821 154.826 1.00 66.09 152 VAL A CA 1
ATOM 1178 C C . VAL A 1 177 ? 136.542 120.390 155.929 1.00 66.00 152 VAL A C 1
ATOM 1179 O O . VAL A 1 177 ? 136.925 120.425 157.118 1.00 66.05 152 VAL A O 1
ATOM 1183 N N . PHE A 1 178 ? 135.337 119.983 155.555 1.00 66.44 153 PHE A N 1
ATOM 1184 C CA . PHE A 1 178 ? 134.350 119.516 156.556 1.00 66.66 153 PHE A CA 1
ATOM 1185 C C . PHE A 1 178 ? 134.911 118.323 157.328 1.00 66.08 153 PHE A C 1
ATOM 1186 O O . PHE A 1 178 ? 134.747 118.258 158.550 1.00 65.47 153 PHE A O 1
ATOM 1194 N N . CYS A 1 179 ? 135.561 117.402 156.636 1.00 66.96 154 CYS A N 1
ATOM 1195 C CA . CYS A 1 179 ? 136.109 116.183 157.273 1.00 67.86 154 CYS A CA 1
ATOM 1196 C C . CYS A 1 179 ? 137.111 116.566 158.365 1.00 67.49 154 CYS A C 1
ATOM 1197 O O . CYS A 1 179 ? 137.007 116.070 159.495 1.00 66.86 154 CYS A O 1
ATOM 1200 N N . ASN A 1 180 ? 138.051 117.437 158.042 1.00 67.24 155 ASN A N 1
ATOM 1201 C CA . ASN A 1 180 ? 139.093 117.815 159.025 1.00 67.55 155 ASN A CA 1
ATOM 1202 C C . ASN A 1 180 ? 138.481 118.666 160.139 1.00 66.15 155 ASN A C 1
ATOM 1203 O O . ASN A 1 180 ? 138.987 118.627 161.264 1.00 64.59 155 ASN A O 1
ATOM 1208 N N . ALA A 1 181 ? 137.422 119.410 159.850 1.00 65.33 156 ALA A N 1
ATOM 1209 C CA . ALA A 1 181 ? 136.821 120.316 160.857 1.00 64.27 156 ALA A CA 1
ATOM 1210 C C . ALA A 1 181 ? 136.001 119.524 161.883 1.00 63.75 156 ALA A C 1
ATOM 1211 O O . ALA A 1 181 ? 135.983 119.904 163.059 1.00 63.54 156 ALA A O 1
ATOM 1213 N N . PHE A 1 182 ? 135.327 118.464 161.461 1.00 63.29 157 PHE A N 1
ATOM 1214 C CA . PHE A 1 182 ? 134.243 117.856 162.270 1.00 63.02 157 PHE A CA 1
ATOM 1215 C C . PHE A 1 182 ? 134.750 116.695 163.114 1.00 62.25 157 PHE A C 1
ATOM 1216 O O . PHE A 1 182 ? 135.899 116.244 162.979 1.00 62.31 157 PHE A O 1
ATOM 1224 N N . GLU A 1 183 ? 133.857 116.214 163.973 1.00 62.83 158 GLU A N 1
ATOM 1225 C CA . GLU A 1 183 ? 134.127 115.136 164.950 1.00 63.63 158 GLU A CA 1
ATOM 1226 C C . GLU A 1 183 ? 134.095 113.783 164.246 1.00 65.36 158 GLU A C 1
ATOM 1227 O O . GLU A 1 183 ? 133.562 113.655 163.139 1.00 66.26 158 GLU A O 1
ATOM 1233 N N . PRO A 1 184 ? 134.648 112.732 164.890 1.00 66.47 159 PRO A N 1
ATOM 1234 C CA . PRO A 1 184 ? 135.019 111.507 164.182 1.00 67.59 159 PRO A CA 1
ATOM 1235 C C . PRO A 1 184 ? 133.970 110.991 163.205 1.00 69.62 159 PRO A C 1
ATOM 1236 O O . PRO A 1 184 ? 134.277 110.790 162.025 1.00 71.43 159 PRO A O 1
ATOM 1240 N N . PRO A 1 185 ? 132.708 110.768 163.635 1.00 67.88 160 PRO A N 1
ATOM 1241 C CA . PRO A 1 185 ? 131.761 110.073 162.763 1.00 65.70 160 PRO A CA 1
ATOM 1242 C C . PRO A 1 185 ? 131.497 110.835 161.457 1.00 64.21 160 PRO A C 1
ATOM 1243 O O . PRO A 1 185 ? 131.737 110.304 160.358 1.00 64.96 160 PRO A O 1
ATOM 1247 N N . ALA A 1 186 ? 131.027 112.070 161.587 1.00 63.18 161 ALA A N 1
ATOM 1248 C CA . ALA A 1 186 ? 130.759 112.937 160.420 1.00 63.76 161 ALA A CA 1
ATOM 1249 C C . ALA A 1 186 ? 132.069 113.191 159.671 1.00 64.11 161 ALA A C 1
ATOM 1250 O O . ALA A 1 186 ? 132.034 113.316 158.437 1.00 65.14 161 ALA A O 1
ATOM 1252 N N . ARG A 1 187 ? 133.183 113.265 160.390 1.00 63.90 162 ARG A N 1
ATOM 1253 C CA . ARG A 1 187 ? 134.504 113.456 159.747 1.00 64.36 162 ARG A CA 1
ATOM 1254 C C . ARG A 1 187 ? 134.756 112.326 158.746 1.00 63.13 162 ARG A C 1
ATOM 1255 O O . ARG A 1 187 ? 135.066 112.603 157.574 1.00 62.90 162 ARG A O 1
ATOM 1263 N N . TYR A 1 188 ? 134.616 111.091 159.194 1.00 62.03 163 TYR A N 1
ATOM 1264 C CA . TYR A 1 188 ? 134.882 109.916 158.330 1.00 61.41 163 TYR A CA 1
ATOM 1265 C C . TYR A 1 188 ? 133.849 109.845 157.207 1.00 61.23 163 TYR A C 1
ATOM 1266 O O . TYR A 1 188 ? 134.216 109.480 156.079 1.00 61.39 163 TYR A O 1
ATOM 1275 N N . LEU A 1 189 ? 132.595 110.172 157.496 1.00 61.62 164 LEU A N 1
ATOM 1276 C CA . LEU A 1 189 ? 131.552 110.135 156.439 1.00 61.73 164 LEU A CA 1
ATOM 1277 C C . LEU A 1 189 ? 131.886 111.152 155.344 1.00 62.03 164 LEU A C 1
ATOM 1278 O O . LEU A 1 189 ? 131.792 110.802 154.149 1.00 62.80 164 LEU A O 1
ATOM 1283 N N . TRP A 1 190 ? 132.266 112.364 155.731 1.00 62.30 165 TRP A N 1
ATOM 1284 C CA . TRP A 1 190 ? 132.668 113.399 154.749 1.00 64.02 165 TRP A CA 1
ATOM 1285 C C . TRP A 1 190 ? 133.898 112.938 153.970 1.00 65.06 165 TRP A C 1
ATOM 1286 O O . TRP A 1 190 ? 133.959 113.164 152.751 1.00 65.66 165 TRP A O 1
ATOM 1297 N N . PHE A 1 191 ? 134.847 112.317 154.653 1.00 66.15 166 PHE A N 1
ATOM 1298 C CA . PHE A 1 191 ? 136.062 111.806 153.982 1.00 68.19 166 PHE A CA 1
ATOM 1299 C C . PHE A 1 191 ? 135.670 110.782 152.915 1.00 69.88 166 PHE A C 1
ATOM 1300 O O . PHE A 1 191 ? 136.196 110.833 151.797 1.00 70.08 166 PHE A O 1
ATOM 1308 N N . MET A 1 192 ? 134.762 109.878 153.255 1.00 71.47 167 MET A N 1
ATOM 1309 C CA . MET A 1 192 ? 134.301 108.830 152.312 1.00 73.30 167 MET A CA 1
ATOM 1310 C C . MET A 1 192 ? 133.610 109.481 151.104 1.00 73.40 167 MET A C 1
ATOM 1311 O O . MET A 1 192 ? 133.882 109.070 149.951 1.00 74.01 167 MET A O 1
ATOM 1316 N N . PHE A 1 193 ? 132.746 110.457 151.343 1.00 73.73 168 PHE A N 1
ATOM 1317 C CA . PHE A 1 193 ? 132.033 111.150 150.245 1.00 74.26 168 PHE A CA 1
ATOM 1318 C C . PHE A 1 193 ? 133.052 111.787 149.295 1.00 73.76 168 PHE A C 1
ATOM 1319 O O . PHE A 1 193 ? 133.028 111.530 148.071 1.00 74.36 168 PHE A O 1
ATOM 1327 N N . GLY A 1 194 ? 133.945 112.602 149.847 1.00 73.34 169 GLY A N 1
ATOM 1328 C CA . GLY A 1 194 ? 134.986 113.264 149.039 1.00 72.97 169 GLY A CA 1
ATOM 1329 C C . GLY A 1 194 ? 135.852 112.243 148.329 1.00 72.56 169 GLY A C 1
ATOM 1330 O O . GLY A 1 194 ? 136.274 112.495 147.190 1.00 72.31 169 GLY A O 1
ATOM 1331 N N . CYS A 1 195 ? 136.112 111.116 148.977 1.00 73.19 170 CYS A N 1
ATOM 1332 C CA . CYS A 1 195 ? 136.992 110.074 148.402 1.00 74.32 170 CYS A CA 1
ATOM 1333 C C . CYS A 1 195 ? 136.357 109.496 147.137 1.00 74.76 170 CYS A C 1
ATOM 1334 O O . CYS A 1 195 ? 137.062 109.381 146.121 1.00 75.35 170 CYS A O 1
ATOM 1337 N N . PHE A 1 196 ? 135.080 109.142 147.169 1.00 75.67 171 PHE A N 1
ATOM 1338 C CA . PHE A 1 196 ? 134.468 108.590 145.933 1.00 76.61 171 PHE A CA 1
ATOM 1339 C C . PHE A 1 196 ? 134.409 109.679 144.861 1.00 75.28 171 PHE A C 1
ATOM 1340 O O . PHE A 1 196 ? 134.688 109.378 143.683 1.00 75.58 171 PHE A O 1
ATOM 1348 N N . ILE A 1 197 ? 134.058 110.904 145.233 1.00 73.73 172 ILE A N 1
ATOM 1349 C CA . ILE A 1 197 ? 133.962 111.982 144.212 1.00 73.11 172 ILE A CA 1
ATOM 1350 C C . ILE A 1 197 ? 135.327 112.117 143.533 1.00 72.28 172 ILE A C 1
ATOM 1351 O O . ILE A 1 197 ? 135.395 112.126 142.282 1.00 72.84 172 ILE A O 1
ATOM 1356 N N . PHE A 1 198 ? 136.385 112.197 144.328 1.00 70.44 173 PHE A N 1
ATOM 1357 C CA . PHE A 1 198 ? 137.748 112.382 143.784 1.00 69.77 173 PHE A CA 1
ATOM 1358 C C . PHE A 1 198 ? 138.150 111.168 142.949 1.00 68.93 173 PHE A C 1
ATOM 1359 O O . PHE A 1 198 ? 138.757 111.348 141.889 1.00 68.76 173 PHE A O 1
ATOM 1367 N N . ALA A 1 199 ? 137.845 109.963 143.419 1.00 67.66 174 ALA A N 1
ATOM 1368 C CA . ALA A 1 199 ? 138.217 108.735 142.680 1.00 67.85 174 ALA A CA 1
ATOM 1369 C C . ALA A 1 199 ? 137.604 108.792 141.278 1.00 68.00 174 ALA A C 1
ATOM 1370 O O . ALA A 1 199 ? 138.334 108.641 140.282 1.00 68.07 174 ALA A O 1
ATOM 1372 N N . PHE A 1 200 ? 136.304 109.032 141.202 1.00 68.83 175 PHE A N 1
ATOM 1373 C CA . PHE A 1 200 ? 135.609 109.073 139.897 1.00 69.03 175 PHE A CA 1
ATOM 1374 C C . PHE A 1 200 ? 136.248 110.149 139.016 1.00 68.08 175 PHE A C 1
ATOM 1375 O O . PHE A 1 200 ? 136.653 109.853 137.873 1.00 67.54 175 PHE A O 1
ATOM 1383 N N . THR A 1 201 ? 136.346 111.366 139.530 1.00 67.89 176 THR A N 1
ATOM 1384 C CA . THR A 1 201 ? 136.826 112.503 138.714 1.00 68.56 176 THR A CA 1
ATOM 1385 C C . THR A 1 201 ? 138.256 112.240 138.236 1.00 69.26 176 THR A C 1
ATOM 1386 O O . THR A 1 201 ? 138.560 112.512 137.061 1.00 69.57 176 THR A O 1
ATOM 1390 N N . TRP A 1 202 ? 139.105 111.726 139.113 1.00 69.83 177 TRP A N 1
ATOM 1391 C CA . TRP A 1 202 ? 140.540 111.554 138.786 1.00 70.17 177 TRP A CA 1
ATOM 1392 C C . TRP A 1 202 ? 140.727 110.422 137.779 1.00 68.67 177 TRP A C 1
ATOM 1393 O O . TRP A 1 202 ? 141.543 110.575 136.857 1.00 69.74 177 TRP A O 1
ATOM 1404 N N . ILE A 1 203 ? 139.991 109.334 137.926 1.00 67.64 178 ILE A N 1
ATOM 1405 C CA . ILE A 1 203 ? 140.091 108.232 136.931 1.00 67.93 178 ILE A CA 1
ATOM 1406 C C . ILE A 1 203 ? 139.632 108.769 135.573 1.00 67.68 178 ILE A C 1
ATOM 1407 O O . ILE A 1 203 ? 140.311 108.500 134.560 1.00 66.96 178 ILE A O 1
ATOM 1412 N N . SER A 1 204 ? 138.539 109.519 135.542 1.00 67.68 179 SER A N 1
ATOM 1413 C CA . SER A 1 204 ? 138.031 110.091 134.269 1.00 67.43 179 SER A CA 1
ATOM 1414 C C . SER A 1 204 ? 139.101 111.000 133.650 1.00 66.39 179 SER A C 1
ATOM 1415 O O . SER A 1 204 ? 139.390 110.880 132.440 1.00 65.73 179 SER A O 1
ATOM 1418 N N . ILE A 1 205 ? 139.682 111.875 134.458 1.00 65.67 180 ILE A N 1
ATOM 1419 C CA . ILE A 1 205 ? 140.683 112.854 133.950 1.00 65.04 180 ILE A CA 1
ATOM 1420 C C . ILE A 1 205 ? 141.900 112.094 133.426 1.00 64.29 180 ILE A C 1
ATOM 1421 O O . ILE A 1 205 ? 142.433 112.473 132.367 1.00 64.54 180 ILE A O 1
ATOM 1426 N N . ILE A 1 206 ? 142.344 111.077 134.149 1.00 64.27 181 ILE A N 1
ATOM 1427 C CA . ILE A 1 206 ? 143.554 110.314 133.741 1.00 64.76 181 ILE A CA 1
ATOM 1428 C C . ILE A 1 206 ? 143.278 109.626 132.406 1.00 65.26 181 ILE A C 1
ATOM 1429 O O . ILE A 1 206 ? 144.153 109.656 131.523 1.00 65.04 181 ILE A O 1
ATOM 1434 N N . ARG A 1 207 ? 142.109 109.025 132.261 1.00 67.28 182 ARG A N 1
ATOM 1435 C CA . ARG A 1 207 ? 141.763 108.343 130.988 1.00 68.03 182 ARG A CA 1
ATOM 1436 C C . ARG A 1 207 ? 141.754 109.367 129.850 1.00 66.98 182 ARG A C 1
ATOM 1437 O O . ARG A 1 207 ? 142.326 109.080 128.781 1.00 67.17 182 ARG A O 1
ATOM 1445 N N . LEU A 1 208 ? 141.149 110.529 130.072 1.00 65.48 183 LEU A N 1
ATOM 1446 C CA . LEU A 1 208 ? 141.094 111.572 129.015 1.00 64.48 183 LEU A CA 1
ATOM 1447 C C . LEU A 1 208 ? 142.514 112.012 128.650 1.00 64.39 183 LEU A C 1
ATOM 1448 O O . LEU A 1 208 ? 142.823 112.141 127.452 1.00 64.09 183 LEU A O 1
ATOM 1453 N N . VAL A 1 209 ? 143.352 112.249 129.647 1.00 65.03 184 VAL A N 1
ATOM 1454 C CA . VAL A 1 209 ? 144.718 112.775 129.396 1.00 65.26 184 VAL A CA 1
ATOM 1455 C C . VAL A 1 209 ? 145.531 111.721 128.643 1.00 65.54 184 VAL A C 1
ATOM 1456 O O . VAL A 1 209 ? 146.271 112.087 127.714 1.00 66.12 184 VAL A O 1
ATOM 1460 N N . TYR A 1 210 ? 145.417 110.461 129.028 1.00 67.43 185 TYR A N 1
ATOM 1461 C CA . TYR A 1 210 ? 146.146 109.381 128.324 1.00 69.74 185 TYR A CA 1
ATOM 1462 C C . TYR A 1 210 ? 145.665 109.297 126.874 1.00 69.16 185 TYR A C 1
ATOM 1463 O O . TYR A 1 210 ? 146.496 109.146 125.967 1.00 68.89 185 TYR A O 1
ATOM 1472 N N . ALA A 1 211 ? 144.359 109.386 126.656 1.00 69.96 186 ALA A N 1
ATOM 1473 C CA . ALA A 1 211 ? 143.801 109.344 125.284 1.00 69.74 186 ALA A CA 1
ATOM 1474 C C . ALA A 1 211 ? 144.386 110.498 124.464 1.00 69.43 186 ALA A C 1
ATOM 1475 O O . ALA A 1 211 ? 144.788 110.277 123.308 1.00 68.72 186 ALA A O 1
ATOM 1477 N N . ARG A 1 212 ? 144.436 111.690 125.041 1.00 69.47 187 ARG A N 1
ATOM 1478 C CA . ARG A 1 212 ? 144.971 112.865 124.313 1.00 69.65 187 ARG A CA 1
ATOM 1479 C C . ARG A 1 212 ? 146.459 112.667 124.013 1.00 72.50 187 ARG A C 1
ATOM 1480 O O . ARG A 1 212 ? 146.892 112.959 122.892 1.00 72.40 187 ARG A O 1
ATOM 1488 N N . PHE A 1 213 ? 147.224 112.195 124.986 1.00 76.19 188 PHE A N 1
ATOM 1489 C CA . PHE A 1 213 ? 148.701 112.153 124.864 1.00 79.29 188 PHE A CA 1
ATOM 1490 C C . PHE A 1 213 ? 149.189 110.940 124.080 1.00 81.50 188 PHE A C 1
ATOM 1491 O O . PHE A 1 213 ? 150.367 110.923 123.725 1.00 80.74 188 PHE A O 1
ATOM 1499 N N . GLN A 1 214 ? 148.341 109.954 123.820 1.00 86.69 189 GLN A N 1
ATOM 1500 C CA . GLN A 1 214 ? 148.764 108.811 122.976 1.00 90.55 189 GLN A CA 1
ATOM 1501 C C . GLN A 1 214 ? 148.953 109.246 121.522 1.00 94.03 189 GLN A C 1
ATOM 1502 O O . GLN A 1 214 ? 149.529 108.457 120.751 1.00 95.09 189 GLN A O 1
ATOM 1508 N N . GLN A 1 215 ? 148.499 110.442 121.156 1.00 98.73 190 GLN A N 1
ATOM 1509 C CA . GLN A 1 215 ? 148.685 110.974 119.781 1.00 102.23 190 GLN A CA 1
ATOM 1510 C C . GLN A 1 215 ? 150.013 111.735 119.692 1.00 106.70 190 GLN A C 1
ATOM 1511 O O . GLN A 1 215 ? 150.654 111.666 118.627 1.00 106.48 190 GLN A O 1
ATOM 1517 N N . PHE A 1 216 ? 150.414 112.419 120.764 1.00 112.75 191 PHE A N 1
ATOM 1518 C CA . PHE A 1 216 ? 151.646 113.244 120.789 1.00 117.57 191 PHE A CA 1
ATOM 1519 C C . PHE A 1 216 ? 152.872 112.392 120.463 1.00 121.04 191 PHE A C 1
ATOM 1520 O O . PHE A 1 216 ? 153.808 112.902 119.823 1.00 121.04 191 PHE A O 1
ATOM 1528 N N . LEU A 1 217 ? 152.857 111.129 120.882 1.00 125.23 192 LEU A N 1
ATOM 1529 C CA . LEU A 1 217 ? 154.031 110.227 120.780 1.00 129.09 192 LEU A CA 1
ATOM 1530 C C . LEU A 1 217 ? 154.678 110.336 119.401 1.00 132.02 192 LEU A C 1
ATOM 1531 O O . LEU A 1 217 ? 155.918 110.244 119.332 1.00 133.06 192 LEU A O 1
ATOM 1536 N N . ASN A 1 218 ? 153.870 110.534 118.362 1.00 134.76 193 ASN A N 1
ATOM 1537 C CA . ASN A 1 218 ? 154.365 110.720 116.982 1.00 136.37 193 ASN A CA 1
ATOM 1538 C C . ASN A 1 218 ? 155.557 111.690 116.974 1.00 137.39 193 ASN A C 1
ATOM 1539 O O . ASN A 1 218 ? 155.332 112.893 117.184 1.00 137.86 193 ASN A O 1
ATOM 1544 N N . LYS A 1 223 ? 162.337 108.789 122.287 1.00 166.38 198 LYS A N 1
ATOM 1545 C CA . LYS A 1 223 ? 163.101 109.162 123.506 1.00 166.41 198 LYS A CA 1
ATOM 1546 C C . LYS A 1 223 ? 162.161 109.799 124.527 1.00 165.64 198 LYS A C 1
ATOM 1547 O O . LYS A 1 223 ? 162.358 109.583 125.733 1.00 165.66 198 LYS A O 1
ATOM 1553 N N . ILE A 1 224 ? 161.183 110.555 124.046 1.00 164.26 199 ILE A N 1
ATOM 1554 C CA . ILE A 1 224 ? 160.267 111.343 124.904 1.00 163.06 199 ILE A CA 1
ATOM 1555 C C . ILE A 1 224 ? 159.316 110.423 125.678 1.00 161.68 199 ILE A C 1
ATOM 1556 O O . ILE A 1 224 ? 158.721 110.879 126.664 1.00 161.80 199 ILE A O 1
ATOM 1561 N N . ARG A 1 225 ? 159.169 109.183 125.259 1.00 159.36 200 ARG A N 1
ATOM 1562 C CA . ARG A 1 225 ? 158.071 108.312 125.742 1.00 157.49 200 ARG A CA 1
ATOM 1563 C C . ARG A 1 225 ? 158.240 108.029 127.233 1.00 154.36 200 ARG A C 1
ATOM 1564 O O . ARG A 1 225 ? 157.302 108.297 128.009 1.00 153.59 200 ARG A O 1
ATOM 1572 N N . ALA A 1 226 ? 159.402 107.537 127.636 1.00 150.86 201 ALA A N 1
ATOM 1573 C CA . ALA A 1 226 ? 159.653 107.193 129.054 1.00 147.95 201 ALA A CA 1
ATOM 1574 C C . ALA A 1 226 ? 159.606 108.447 129.932 1.00 144.84 201 ALA A C 1
ATOM 1575 O O . ALA A 1 226 ? 158.932 108.442 130.962 1.00 144.67 201 ALA A O 1
ATOM 1577 N N . PRO A 1 227 ? 160.358 109.524 129.629 1.00 141.39 202 PRO A N 1
ATOM 1578 C CA . PRO A 1 227 ? 160.254 110.740 130.436 1.00 139.11 202 PRO A CA 1
ATOM 1579 C C . PRO A 1 227 ? 158.826 111.290 130.548 1.00 135.56 202 PRO A C 1
ATOM 1580 O O . PRO A 1 227 ? 158.406 111.660 131.646 1.00 135.53 202 PRO A O 1
ATOM 1584 N N . LEU A 1 228 ? 158.092 111.303 129.439 1.00 131.72 203 LEU A N 1
ATOM 1585 C CA . LEU A 1 228 ? 156.705 111.836 129.437 1.00 128.95 203 LEU A CA 1
ATOM 1586 C C . LEU A 1 228 ? 155.825 110.965 130.335 1.00 125.62 203 LEU A C 1
ATOM 1587 O O . LEU A 1 228 ? 155.062 111.513 131.147 1.00 124.89 203 LEU A O 1
ATOM 1592 N N . LYS A 1 229 ? 155.924 109.651 130.190 1.00 122.29 204 LYS A N 1
ATOM 1593 C CA . LYS A 1 229 ? 155.097 108.724 131.001 1.00 120.10 204 LYS A CA 1
ATOM 1594 C C . LYS A 1 229 ? 155.447 108.877 132.482 1.00 116.96 204 LYS A C 1
ATOM 1595 O O . LYS A 1 229 ? 154.525 108.913 133.315 1.00 116.87 204 LYS A O 1
ATOM 1601 N N . LEU A 1 230 ? 156.731 108.969 132.801 1.00 112.77 205 LEU A N 1
ATOM 1602 C CA . LEU A 1 230 ? 157.160 109.106 134.214 1.00 109.70 205 LEU A CA 1
ATOM 1603 C C . LEU A 1 230 ? 156.612 110.419 134.778 1.00 105.50 205 LEU A C 1
ATOM 1604 O O . LEU A 1 230 ? 156.060 110.416 135.888 1.00 105.82 205 LEU A O 1
ATOM 1609 N N . SER A 1 231 ? 156.751 111.510 134.037 1.00 101.46 206 SER A N 1
ATOM 1610 C CA . SER A 1 231 ? 156.258 112.831 134.496 1.00 99.31 206 SER A CA 1
ATOM 1611 C C . SER A 1 231 ? 154.746 112.757 134.731 1.00 97.41 206 SER A C 1
ATOM 1612 O O . SER A 1 231 ? 154.274 113.213 135.789 1.00 96.77 206 SER A O 1
ATOM 1615 N N . LEU A 1 232 ? 154.013 112.188 133.783 1.00 97.57 207 LEU A N 1
ATOM 1616 C CA . LEU A 1 232 ? 152.531 112.132 133.876 1.00 96.71 207 LEU A CA 1
ATOM 1617 C C . LEU A 1 232 ? 152.124 111.299 135.095 1.00 93.57 207 LEU A C 1
ATOM 1618 O O . LEU A 1 232 ? 151.300 111.770 135.903 1.00 93.60 207 LEU A O 1
ATOM 1623 N N . THR A 1 233 ? 152.677 110.103 135.229 1.00 90.26 208 THR A N 1
ATOM 1624 C CA . THR A 1 233 ? 152.273 109.191 136.326 1.00 89.16 208 THR A CA 1
ATOM 1625 C C . THR A 1 233 ? 152.656 109.811 137.673 1.00 86.81 208 THR A C 1
ATOM 1626 O O . THR A 1 233 ? 151.864 109.707 138.622 1.00 87.27 208 THR A O 1
ATOM 1630 N N . LEU A 1 234 ? 153.819 110.444 137.762 1.00 84.24 209 LEU A N 1
ATOM 1631 C CA . LEU A 1 234 ? 154.258 111.012 139.059 1.00 82.73 209 LEU A CA 1
ATOM 1632 C C . LEU A 1 234 ? 153.401 112.235 139.392 1.00 80.20 209 LEU A C 1
ATOM 1633 O O . LEU A 1 234 ? 153.092 112.443 140.577 1.00 79.53 209 LEU A O 1
ATOM 1638 N N . TYR A 1 235 ? 153.019 113.020 138.397 1.00 78.67 210 TYR A N 1
ATOM 1639 C CA . TYR A 1 235 ? 1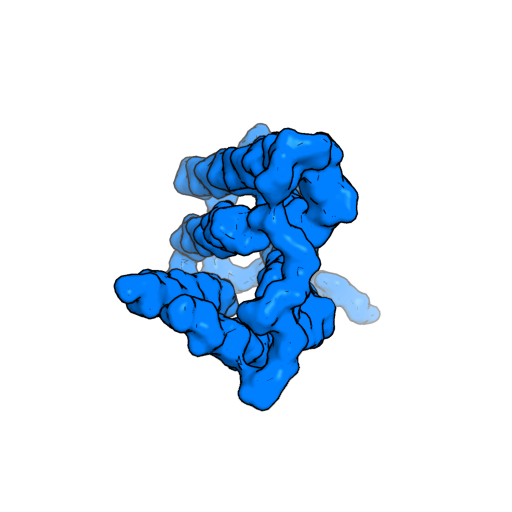52.132 114.178 138.646 1.00 78.29 210 TYR A CA 1
ATOM 1640 C C . TYR A 1 235 ? 150.779 113.686 139.162 1.00 78.57 210 TYR A C 1
ATOM 1641 O O . TYR A 1 235 ? 150.229 114.295 140.097 1.00 79.47 210 TYR A O 1
ATOM 1650 N N . PHE A 1 236 ? 150.251 112.621 138.579 1.00 78.48 211 PHE A N 1
ATOM 1651 C CA . PHE A 1 236 ? 148.986 112.030 139.081 1.00 77.68 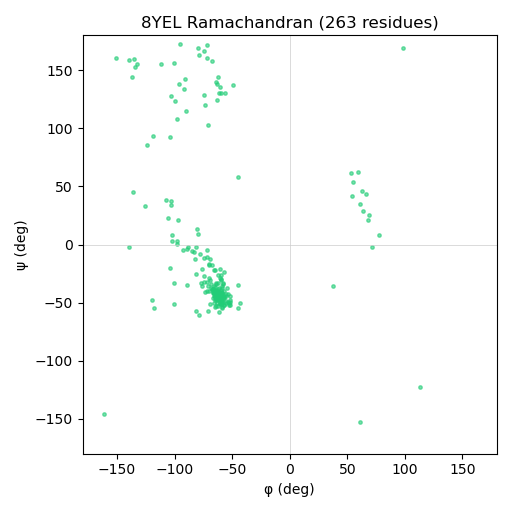211 PHE A CA 1
ATOM 1652 C C . PHE A 1 236 ? 149.172 111.499 140.501 1.00 76.02 211 PHE A C 1
ATOM 1653 O O . PHE A 1 236 ? 148.281 111.689 141.347 1.00 76.62 211 PHE A O 1
ATOM 1661 N N . SER A 1 237 ? 150.300 110.854 140.763 1.00 74.64 212 SER A N 1
ATOM 1662 C CA . SER A 1 237 ? 150.593 110.282 142.101 1.00 74.16 212 SER A CA 1
ATOM 1663 C C . SER A 1 237 ? 150.647 111.402 143.145 1.00 74.06 212 SER A C 1
ATOM 1664 O O . SER A 1 237 ? 150.195 111.191 144.282 1.00 74.24 212 SER A O 1
ATOM 1667 N N . ILE A 1 238 ? 151.194 112.555 142.779 1.00 73.93 213 ILE A N 1
ATOM 1668 C CA . ILE A 1 238 ? 151.302 113.681 143.746 1.00 74.11 213 ILE A CA 1
ATOM 1669 C C . ILE A 1 238 ? 149.898 114.093 144.182 1.00 74.08 213 ILE A C 1
ATOM 1670 O O . ILE A 1 238 ? 149.684 114.301 145.389 1.00 74.13 213 ILE A O 1
ATOM 1675 N N . TRP A 1 239 ? 148.972 114.206 143.242 1.00 74.98 214 TRP A N 1
ATOM 1676 C CA . TRP A 1 239 ? 147.563 114.508 143.597 1.00 75.84 214 TRP A CA 1
ATOM 1677 C C . TRP A 1 239 ? 146.984 113.390 144.459 1.00 75.70 214 TRP A C 1
ATOM 1678 O O . TRP A 1 239 ? 146.338 113.688 145.474 1.00 75.56 214 TRP A O 1
ATOM 1689 N N . CYS A 1 240 ? 147.213 112.142 144.080 1.00 75.98 215 CYS A N 1
ATOM 1690 C CA . CYS A 1 240 ? 146.634 110.990 144.815 1.00 76.37 215 CYS A CA 1
ATOM 1691 C C . CYS A 1 240 ? 147.189 110.906 146.241 1.00 75.31 215 CYS A C 1
ATOM 1692 O O . CYS A 1 240 ? 146.530 110.290 147.084 1.00 75.93 215 CYS A O 1
ATOM 1695 N N . GLY A 1 241 ? 148.351 111.505 146.504 1.00 73.73 216 GLY A N 1
ATOM 1696 C CA . GLY A 1 241 ? 149.036 111.388 147.805 1.00 72.08 216 GLY A CA 1
ATOM 1697 C C . GLY A 1 241 ? 148.451 112.261 148.902 1.00 71.10 216 GLY A C 1
ATOM 1698 O O . GLY A 1 241 ? 148.907 112.120 150.045 1.00 70.77 216 GLY A O 1
ATOM 1699 N N . TYR A 1 242 ? 147.517 113.158 148.611 1.00 70.12 217 TYR A N 1
ATOM 1700 C CA . TYR A 1 242 ? 146.947 114.026 149.672 1.00 69.63 217 TYR A CA 1
ATOM 1701 C C . TYR A 1 242 ? 146.062 113.224 150.622 1.00 68.65 217 TYR A C 1
ATOM 1702 O O . TYR A 1 242 ? 146.299 113.237 151.831 1.00 68.86 217 TYR A O 1
ATOM 1711 N N . PRO A 1 243 ? 145.010 112.525 150.147 1.00 66.77 218 PRO A N 1
ATOM 1712 C CA . PRO A 1 243 ? 144.207 111.706 151.054 1.00 65.98 218 PRO A CA 1
ATOM 1713 C C . PRO A 1 243 ? 145.024 110.636 151.789 1.00 64.70 218 PRO A C 1
ATOM 1714 O O . PRO A 1 243 ? 144.725 110.338 152.944 1.00 65.81 218 PRO A O 1
ATOM 1718 N N . ALA A 1 244 ? 146.055 110.104 151.139 1.00 63.78 219 ALA A N 1
ATOM 1719 C CA . ALA A 1 244 ? 146.974 109.152 151.802 1.00 63.34 219 ALA A CA 1
ATOM 1720 C C . ALA A 1 244 ? 147.656 109.844 152.985 1.00 62.69 219 ALA A C 1
ATOM 1721 O O . ALA A 1 244 ? 147.758 109.237 154.068 1.00 62.62 219 ALA A O 1
ATOM 1723 N N . LEU A 1 245 ? 148.103 111.078 152.791 1.00 62.72 220 LEU A N 1
ATOM 1724 C CA . LEU A 1 245 ? 148.751 111.837 153.887 1.00 63.12 220 LEU A CA 1
ATOM 1725 C C . LEU A 1 245 ? 147.740 112.092 155.005 1.00 62.66 220 LEU A C 1
ATOM 1726 O O . LEU A 1 245 ? 148.107 111.959 156.181 1.00 62.05 220 LEU A O 1
ATOM 1731 N N . TRP A 1 246 ? 146.513 112.446 154.661 1.00 62.66 221 TRP A N 1
ATOM 1732 C CA . TRP A 1 246 ? 145.477 112.680 155.695 1.00 62.32 221 TRP A CA 1
ATOM 1733 C C . TRP A 1 246 ? 145.258 111.398 156.498 1.00 61.19 221 TRP A C 1
ATOM 1734 O O . TRP A 1 246 ? 145.192 111.462 157.737 1.00 61.47 221 TRP A O 1
ATOM 1745 N N . LEU A 1 247 ? 145.130 110.267 155.819 1.00 61.07 222 LEU A N 1
ATOM 1746 C CA . LEU A 1 247 ? 144.896 108.980 156.522 1.00 61.22 222 LEU A CA 1
ATOM 1747 C C . LEU A 1 247 ? 146.096 108.646 157.408 1.00 60.93 222 LEU A C 1
ATOM 1748 O O . LEU A 1 247 ? 145.891 108.192 158.540 1.00 60.72 222 LEU A O 1
ATOM 1753 N N . LEU A 1 248 ? 147.308 108.855 156.913 1.00 62.53 223 LEU A N 1
ATOM 1754 C CA . LEU A 1 248 ? 148.519 108.550 157.717 1.00 62.95 223 LEU A CA 1
ATOM 1755 C C . LEU A 1 248 ? 148.561 109.447 158.954 1.00 63.11 223 LEU A C 1
ATOM 1756 O O . LEU A 1 248 ? 148.901 108.943 160.038 1.00 62.53 223 LEU A O 1
ATOM 1761 N N . THR A 1 249 ? 148.241 110.724 158.808 1.00 64.30 224 THR A N 1
ATOM 1762 C CA . THR A 1 249 ? 148.264 111.661 159.952 1.00 65.80 224 THR A CA 1
ATOM 1763 C C . THR A 1 249 ? 147.176 111.283 160.958 1.00 66.49 224 THR A C 1
ATOM 1764 O O . THR A 1 249 ? 147.430 111.373 162.172 1.00 67.00 224 THR A O 1
ATOM 1768 N N . GLU A 1 250 ? 146.004 110.891 160.475 1.00 67.84 225 GLU A N 1
ATOM 1769 C CA . GLU A 1 250 ? 144.835 110.673 161.363 1.00 68.85 225 GLU A CA 1
ATOM 1770 C C . GLU A 1 250 ? 145.153 109.586 162.395 1.00 69.29 225 GLU A C 1
ATOM 1771 O O . GLU A 1 250 ? 144.774 109.736 163.560 1.00 70.24 225 GLU A O 1
ATOM 1777 N N . PHE A 1 251 ? 145.824 108.518 161.986 1.00 70.81 226 PHE A N 1
ATOM 1778 C CA . PHE A 1 251 ? 145.998 107.317 162.840 1.00 72.53 226 PHE A CA 1
ATOM 1779 C C . PHE A 1 251 ? 147.417 107.222 163.391 1.00 72.37 226 PHE A C 1
ATOM 1780 O O . PHE A 1 251 ? 147.841 106.105 163.752 1.00 72.45 226 PHE A O 1
ATOM 1788 N N . GLY A 1 252 ? 148.140 108.339 163.460 1.00 72.29 227 GLY A N 1
ATOM 1789 C CA . GLY A 1 252 ? 149.427 108.408 164.181 1.00 7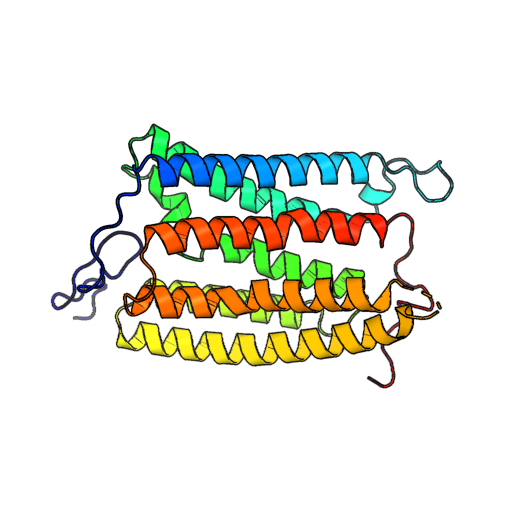1.18 227 GLY A CA 1
ATOM 1790 C C . GLY A 1 252 ? 150.537 107.614 163.518 1.00 69.59 227 GLY A C 1
ATOM 1791 O O . GLY A 1 252 ? 151.485 107.239 164.217 1.00 69.92 227 GLY A O 1
ATOM 1792 N N . ALA A 1 253 ? 150.474 107.385 162.209 1.00 68.62 228 ALA A N 1
ATOM 1793 C CA . ALA A 1 253 ? 151.585 106.731 161.482 1.00 68.80 228 ALA A CA 1
ATOM 1794 C C . ALA A 1 253 ? 152.689 107.760 161.226 1.00 67.50 228 ALA A C 1
ATOM 1795 O O . ALA A 1 253 ? 153.831 107.573 161.682 1.00 67.78 228 ALA A O 1
ATOM 1797 N N . ILE A 1 254 ? 152.356 108.817 160.500 1.00 66.02 229 ILE A N 1
ATOM 1798 C CA . ILE A 1 254 ? 153.307 109.916 160.212 1.00 65.63 229 ILE A CA 1
ATOM 1799 C C . ILE A 1 254 ? 153.073 111.024 161.232 1.00 65.21 229 ILE A C 1
ATOM 1800 O O . ILE A 1 254 ? 151.907 111.374 161.505 1.00 65.17 229 ILE A O 1
ATOM 1805 N N . SER A 1 255 ? 154.156 111.589 161.731 1.00 64.57 230 SER A N 1
ATOM 1806 C CA . SER A 1 255 ? 154.093 112.720 162.688 1.00 63.26 230 SER A CA 1
ATOM 1807 C C . SER A 1 255 ? 153.548 113.966 161.989 1.00 61.31 230 SER A C 1
ATOM 1808 O O . SER A 1 255 ? 153.636 114.091 160.750 1.00 60.18 230 SER A O 1
ATOM 1811 N N . GLN A 1 256 ? 153.024 114.882 162.779 1.00 61.25 231 GLN A N 1
ATOM 1812 C CA . GLN A 1 256 ? 152.389 116.110 162.240 1.00 61.75 231 GLN A CA 1
ATOM 1813 C C . GLN A 1 256 ? 153.446 116.994 161.570 1.00 60.59 231 GLN A C 1
ATOM 1814 O O . GLN A 1 256 ? 153.142 117.607 160.535 1.00 60.51 231 GLN A O 1
ATOM 1820 N N . LEU A 1 257 ? 154.644 117.071 162.135 1.00 59.16 232 LEU A N 1
ATOM 1821 C CA . LEU A 1 257 ? 155.732 117.875 161.526 1.00 59.01 232 LEU A CA 1
ATOM 1822 C C . LEU A 1 257 ? 156.087 117.300 160.154 1.00 58.17 232 LEU A C 1
ATOM 1823 O O . LEU A 1 257 ? 156.191 118.069 159.180 1.00 58.57 232 LEU A O 1
ATOM 1828 N N . ALA A 1 258 ? 156.270 115.990 160.075 1.00 57.87 233 ALA A N 1
ATOM 1829 C CA . ALA A 1 258 ? 156.585 115.317 158.796 1.00 57.79 233 ALA A CA 1
ATOM 1830 C C . ALA A 1 258 ? 155.440 115.553 157.808 1.00 57.96 233 ALA A C 1
ATOM 1831 O O . ALA A 1 258 ? 155.713 115.805 156.622 1.00 58.89 233 ALA A O 1
ATOM 1833 N N . ALA A 1 259 ? 154.201 115.472 158.278 1.00 58.63 234 ALA A N 1
ATOM 1834 C CA . ALA A 1 259 ? 153.027 115.707 157.409 1.00 59.52 234 ALA A CA 1
ATOM 1835 C C . ALA A 1 259 ? 153.075 117.137 156.862 1.00 60.51 234 ALA A C 1
ATOM 1836 O O . ALA A 1 259 ? 152.802 117.337 155.669 1.00 60.60 234 ALA A O 1
ATOM 1838 N N . HIS A 1 260 ? 153.411 118.106 157.701 1.00 61.83 235 HIS A N 1
ATOM 1839 C CA . HIS A 1 260 ? 153.477 119.524 157.270 1.00 62.47 235 HIS A CA 1
ATOM 1840 C C . HIS A 1 260 ? 154.553 119.690 156.195 1.00 61.24 235 HIS A C 1
ATOM 1841 O O . HIS A 1 260 ? 154.283 120.313 155.150 1.00 60.75 235 HIS A O 1
ATOM 1848 N N . VAL A 1 261 ? 155.728 119.131 156.433 1.00 59.83 236 VAL A N 1
ATOM 1849 C CA . VAL A 1 261 ? 156.852 119.275 155.470 1.00 59.31 236 VAL A CA 1
ATOM 1850 C C . VAL A 1 261 ? 156.459 118.607 154.150 1.00 60.35 236 VAL A C 1
ATOM 1851 O O . VAL A 1 261 ? 156.672 119.207 153.073 1.00 61.40 236 VAL A O 1
ATOM 1855 N N . THR A 1 262 ? 155.896 117.410 154.220 1.00 60.73 237 THR A N 1
ATOM 1856 C CA . THR A 1 262 ? 155.513 116.661 153.005 1.00 60.87 237 THR A CA 1
ATOM 1857 C C . THR A 1 262 ? 154.415 117.417 152.256 1.00 60.83 237 THR A C 1
ATOM 1858 O O . THR A 1 262 ? 154.446 117.433 151.014 1.00 60.66 237 THR A O 1
ATOM 1862 N N . THR A 1 263 ? 153.473 118.007 152.976 1.00 61.23 238 THR A N 1
ATOM 1863 C CA . THR A 1 263 ? 152.390 118.786 152.336 1.00 62.01 238 THR A CA 1
ATOM 1864 C C . THR A 1 263 ? 152.988 119.985 151.601 1.00 62.41 238 THR A C 1
ATOM 1865 O O . THR A 1 263 ? 152.551 120.278 150.477 1.00 62.96 238 THR A O 1
ATOM 1869 N N . VAL A 1 264 ? 153.939 120.670 152.217 1.00 62.72 239 VAL A N 1
ATOM 1870 C CA . VAL A 1 264 ? 154.575 121.839 151.556 1.00 62.51 239 VAL A CA 1
ATOM 1871 C C . VAL A 1 264 ? 155.284 121.366 150.286 1.00 61.50 239 VAL A C 1
ATOM 1872 O O . VAL A 1 264 ? 155.132 122.006 149.226 1.00 61.12 239 VAL A O 1
ATOM 1876 N N . ILE A 1 265 ? 156.028 120.279 150.381 1.00 61.18 240 ILE A N 1
ATOM 1877 C CA . ILE A 1 265 ? 156.771 119.756 149.201 1.00 60.83 240 ILE A CA 1
ATOM 1878 C C . ILE A 1 265 ? 155.770 119.380 148.103 1.00 62.66 240 ILE A C 1
ATOM 1879 O O . ILE A 1 265 ? 156.022 119.703 146.930 1.00 62.70 240 ILE A O 1
ATOM 1884 N N . MET A 1 266 ? 154.692 118.689 148.456 1.00 64.51 241 MET A N 1
ATOM 1885 C CA . MET A 1 266 ? 153.687 118.262 147.448 1.00 65.77 241 MET A CA 1
ATOM 1886 C C . MET A 1 266 ? 153.041 119.496 146.810 1.00 65.98 241 MET A C 1
ATOM 1887 O O . MET A 1 266 ? 152.880 119.494 145.589 1.00 66.14 241 MET A O 1
ATOM 1892 N N . ASP A 1 267 ? 152.700 120.513 147.592 1.00 67.00 242 ASP A N 1
ATOM 1893 C CA . ASP A 1 267 ? 152.108 121.749 147.021 1.00 68.41 242 ASP A CA 1
ATOM 1894 C C . ASP A 1 267 ? 153.080 122.366 146.017 1.00 67.91 242 ASP A C 1
ATOM 1895 O O . ASP A 1 267 ? 152.662 122.704 144.894 1.00 67.31 242 ASP A O 1
ATOM 1900 N N . VAL A 1 268 ? 154.340 122.502 146.403 1.00 67.88 243 VAL A N 1
ATOM 1901 C CA . VAL A 1 268 ? 155.348 123.112 145.498 1.00 67.95 243 VAL A CA 1
ATOM 1902 C C . VAL A 1 268 ? 155.427 122.276 144.220 1.00 68.32 243 VAL A C 1
ATOM 1903 O O . VAL A 1 268 ? 155.318 122.839 143.119 1.00 69.62 243 VAL A O 1
ATOM 1907 N N . ALA A 1 269 ? 155.595 120.968 144.353 1.00 68.90 244 ALA A N 1
ATOM 1908 C CA . ALA A 1 269 ? 155.760 120.079 143.180 1.00 69.32 244 ALA A CA 1
ATOM 1909 C C . ALA A 1 269 ? 154.525 120.170 142.278 1.00 69.97 244 ALA A C 1
ATOM 1910 O O . ALA A 1 269 ? 154.686 120.256 141.045 1.00 71.11 244 ALA A O 1
ATOM 1912 N N . ALA A 1 270 ? 153.334 120.171 142.865 1.00 70.95 245 ALA A N 1
ATOM 1913 C CA . ALA A 1 270 ? 152.075 120.150 142.087 1.00 72.59 245 ALA A CA 1
ATOM 1914 C C . ALA A 1 270 ? 151.885 121.474 141.340 1.00 74.65 245 ALA A C 1
ATOM 1915 O O . ALA A 1 270 ? 151.403 121.446 140.206 1.00 75.81 245 ALA A O 1
ATOM 1917 N N . LYS A 1 271 ? 152.253 122.597 141.944 1.00 76.76 246 LYS A N 1
ATOM 1918 C CA . LYS A 1 271 ? 151.866 123.923 141.396 1.00 78.47 246 LYS A CA 1
ATOM 1919 C C . LYS A 1 271 ? 153.010 124.580 140.625 1.00 79.92 246 LYS A C 1
ATOM 1920 O O . LYS A 1 271 ? 152.771 125.027 139.492 1.00 80.47 246 LYS A O 1
ATOM 1926 N N . SER A 1 272 ? 154.200 124.679 141.203 1.00 81.45 247 SER A N 1
ATOM 1927 C CA . SER A 1 272 ? 155.322 125.421 140.570 1.00 83.17 247 SER A CA 1
ATOM 1928 C C . SER A 1 272 ? 155.705 124.777 139.233 1.00 84.13 247 SER A C 1
ATOM 1929 O O . SER A 1 272 ? 155.712 125.481 138.190 1.00 85.42 247 SER A O 1
ATOM 1932 N N . VAL A 1 273 ? 155.970 123.480 139.245 1.00 85.60 248 VAL A N 1
ATOM 1933 C CA . VAL A 1 273 ? 156.495 122.792 138.035 1.00 86.80 248 VAL A CA 1
ATOM 1934 C C . VAL A 1 273 ? 155.424 122.821 136.945 1.00 88.29 248 VAL A C 1
ATOM 1935 O O . VAL A 1 273 ? 155.717 123.257 135.826 1.00 87.95 248 VAL A O 1
ATOM 1939 N N . TYR A 1 274 ? 154.211 122.418 137.280 1.00 90.64 249 TYR A N 1
ATOM 1940 C CA . TYR A 1 274 ? 153.103 122.245 136.307 1.00 92.61 249 TYR A CA 1
ATOM 1941 C C . TYR A 1 274 ? 153.040 123.402 135.298 1.00 93.00 249 TYR A C 1
ATOM 1942 O O . TYR A 1 274 ? 152.972 123.167 134.079 1.00 93.01 249 TYR A O 1
ATOM 1951 N N . GLY A 1 275 ? 153.044 124.639 135.787 1.00 93.18 250 GLY A N 1
ATOM 1952 C CA . GLY A 1 275 ? 152.908 125.821 134.918 1.00 93.32 250 GLY A CA 1
ATOM 1953 C C . GLY A 1 275 ? 154.080 125.964 133.960 1.00 93.31 250 GLY A C 1
ATOM 1954 O O . GLY A 1 275 ? 153.870 126.228 132.762 1.00 93.21 250 GLY A O 1
ATOM 1955 N N . PHE A 1 276 ? 155.288 125.816 134.477 1.00 93.94 251 PHE A N 1
ATOM 1956 C CA . PHE A 1 276 ? 156.533 125.792 133.674 1.00 95.26 251 PHE A CA 1
ATOM 1957 C C . PHE A 1 276 ? 156.510 124.657 132.650 1.00 96.02 251 PHE A C 1
ATOM 1958 O O . PHE A 1 276 ? 156.942 124.877 131.504 1.00 96.30 251 PHE A O 1
ATOM 1966 N N . ALA A 1 277 ? 156.027 123.480 133.027 1.00 97.88 252 ALA A N 1
ATOM 1967 C CA . ALA A 1 277 ? 155.921 122.346 132.080 1.00 98.34 252 ALA A CA 1
ATOM 1968 C C . ALA A 1 277 ? 154.966 122.720 130.942 1.00 99.07 252 ALA A C 1
ATOM 1969 O O . ALA A 1 277 ? 155.300 122.454 129.768 1.00 98.93 252 ALA A O 1
ATOM 1971 N N . LEU A 1 278 ? 153.835 123.339 131.262 1.00 101.34 253 LEU A N 1
ATOM 1972 C CA . LEU A 1 278 ? 152.851 123.712 130.213 1.00 103.16 253 LEU A CA 1
ATOM 1973 C C . LEU A 1 278 ? 153.325 124.937 129.429 1.00 104.46 253 LEU A C 1
ATOM 1974 O O . LEU A 1 278 ? 152.815 125.143 128.320 1.00 104.86 253 LEU A O 1
ATOM 1979 N N . LEU A 1 279 ? 154.226 125.746 129.976 1.00 106.20 254 LEU A N 1
ATOM 1980 C CA . LEU A 1 279 ? 154.601 127.030 129.324 1.00 107.37 254 LEU A CA 1
ATOM 1981 C C . LEU A 1 279 ? 155.251 126.772 127.964 1.00 108.88 254 LEU A C 1
ATOM 1982 O O . LEU A 1 279 ? 154.895 127.455 126.997 1.00 109.60 254 LEU A O 1
ATOM 1987 N N . LYS A 1 280 ? 156.135 125.786 127.887 1.00 111.37 255 LYS A N 1
ATOM 1988 C CA . LYS A 1 280 ? 156.868 125.466 126.644 1.00 113.59 255 LYS A CA 1
ATOM 1989 C C . LYS A 1 280 ? 155.995 124.630 125.705 1.00 115.06 255 LYS A C 1
ATOM 1990 O O . LYS A 1 280 ? 156.548 124.058 124.748 1.00 115.11 255 LYS A O 1
ATOM 1996 N N . PHE A 1 281 ? 154.691 124.543 125.956 1.00 116.87 256 PHE A N 1
ATOM 1997 C CA . PHE A 1 281 ? 153.772 123.692 125.162 1.00 118.03 256 PHE A CA 1
ATOM 1998 C C . PHE A 1 281 ? 152.678 124.526 124.492 1.00 119.58 256 PHE A C 1
ATOM 1999 O O . PHE A 1 281 ? 152.424 124.320 123.301 1.00 119.61 256 PHE A O 1
ATOM 2007 N N . GLN A 1 282 ? 152.030 125.420 125.232 1.00 121.43 257 GLN A N 1
ATOM 2008 C CA . GLN A 1 282 ? 150.865 126.191 124.718 1.00 123.06 257 GLN A CA 1
ATOM 2009 C C . GLN A 1 282 ? 151.257 127.649 124.471 1.00 124.47 257 GLN A C 1
ATOM 2010 O O . GLN A 1 282 ? 150.439 128.546 124.716 1.00 124.69 257 GLN A O 1
ATOM 2016 N N . LEU A 1 283 ? 152.465 127.883 123.982 1.00 125.24 258 LEU A N 1
ATOM 2017 C CA . LEU A 1 283 ? 152.947 129.253 123.695 1.00 126.14 258 LEU A CA 1
ATOM 2018 C C . LEU A 1 283 ? 152.891 129.492 122.192 1.00 127.83 258 LEU A C 1
ATOM 2019 O O . LEU A 1 283 ? 153.436 128.672 121.416 1.00 127.77 258 LEU A O 1
ATOM 2024 N N . GLY A 1 284 ? 152.253 130.587 121.801 1.00 129.21 259 GLY A N 1
ATOM 2025 C CA . GLY A 1 284 ? 152.145 130.962 120.380 1.00 130.88 259 GLY A CA 1
ATOM 2026 C C . GLY A 1 284 ? 151.308 129.990 119.572 1.00 133.06 259 GLY A C 1
ATOM 2027 O O . GLY A 1 284 ? 151.699 129.657 118.440 1.00 132.94 259 GLY A O 1
ATOM 2028 N N . VAL A 1 285 ? 150.178 129.562 120.115 1.00 136.16 260 VAL A N 1
ATOM 2029 C CA . VAL A 1 285 ? 149.267 128.613 119.424 1.00 138.75 260 VAL A CA 1
ATOM 2030 C C . VAL A 1 285 ? 147.836 129.098 119.590 1.00 141.50 260 VAL A C 1
ATOM 2031 O O . VAL A 1 285 ? 147.531 129.859 120.523 1.00 141.10 260 VAL A O 1
ATOM 2035 N N . ASP A 1 286 ? 146.962 128.622 118.718 1.00 144.80 261 ASP A N 1
ATOM 2036 C CA . ASP A 1 286 ? 145.514 128.941 118.770 1.00 146.70 261 ASP A CA 1
ATOM 2037 C C . ASP A 1 286 ? 144.753 127.881 119.565 1.00 146.51 261 ASP A C 1
ATOM 2038 O O . ASP A 1 286 ? 143.529 128.047 119.726 1.00 145.99 261 ASP A O 1
ATOM 2043 N N . LYS A 1 287 ? 145.429 126.816 120.005 1.00 145.79 262 LYS A N 1
ATOM 2044 C CA . LYS A 1 287 ? 144.847 125.742 120.853 1.00 145.11 262 LYS A CA 1
ATOM 2045 C C . LYS A 1 287 ? 143.805 124.922 120.083 1.00 144.64 262 LYS A C 1
ATOM 2046 O O . LYS A 1 287 ? 142.981 124.263 120.731 1.00 143.61 262 LYS A O 1
ATOM 2052 N N . ARG A 1 288 ? 143.840 124.927 118.755 1.00 144.10 263 ARG A N 1
ATOM 2053 C CA . ARG A 1 288 ? 142.919 124.091 117.948 1.00 143.56 263 ARG A CA 1
ATOM 2054 C C . ARG A 1 288 ? 143.700 123.433 116.821 1.00 142.33 263 ARG A C 1
ATOM 2055 O O . ARG A 1 288 ? 143.194 123.373 115.689 1.00 142.02 263 ARG A O 1
ATOM 2063 N N . ASP A 1 289 ? 144.866 122.891 117.141 1.00 140.91 264 ASP A N 1
ATOM 2064 C CA . ASP A 1 289 ? 145.694 122.164 116.155 1.00 139.85 264 ASP A CA 1
ATOM 2065 C C . ASP A 1 289 ? 145.165 120.747 115.955 1.00 137.36 264 ASP A C 1
ATOM 2066 O O . ASP A 1 289 ? 144.310 120.275 116.735 1.00 135.99 264 ASP A O 1
ATOM 2071 N N . VAL A 1 290 ? 145.683 120.085 114.938 1.00 134.02 265 VAL A N 1
ATOM 2072 C CA . VAL A 1 290 ? 145.299 118.681 114.625 1.00 131.20 265 VAL A CA 1
ATOM 2073 C C . VAL A 1 290 ? 145.602 117.782 115.825 1.00 127.75 265 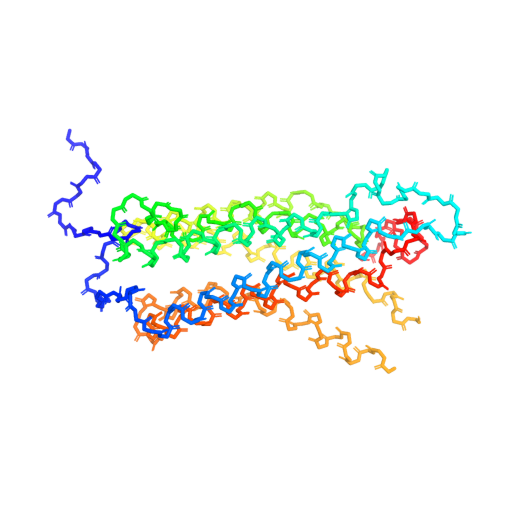VAL A C 1
ATOM 2074 O O . VAL A 1 290 ? 144.781 116.919 116.153 1.00 127.52 265 VAL A O 1
ATOM 2078 N N . TRP A 1 291 ? 146.742 117.980 116.469 1.00 123.26 266 TRP A N 1
ATOM 2079 C CA . TRP A 1 291 ? 147.081 117.194 117.676 1.00 119.45 266 TRP A CA 1
ATOM 2080 C C . TRP A 1 291 ? 146.042 117.469 118.766 1.00 113.49 266 TRP A C 1
ATOM 2081 O O . TRP A 1 291 ? 145.556 116.519 119.397 1.00 112.24 266 TRP A O 1
ATOM 2092 N N . LEU A 1 292 ? 145.704 118.734 118.971 1.00 107.22 267 LEU A N 1
ATOM 2093 C CA . LEU A 1 292 ? 144.787 119.138 120.068 1.00 103.01 267 LEU A CA 1
ATOM 2094 C C . LEU A 1 292 ? 143.389 119.444 119.532 1.00 100.17 267 LEU A C 1
ATOM 2095 O O . LEU A 1 292 ? 142.700 120.310 120.093 1.00 98.65 267 LEU A O 1
ATOM 2100 N N . ASP A 1 293 ? 142.953 118.741 118.502 1.00 97.16 268 ASP A N 1
ATOM 2101 C CA . ASP A 1 293 ? 141.543 118.847 118.060 1.00 94.78 268 ASP A CA 1
ATOM 2102 C C . ASP A 1 293 ? 140.640 118.149 119.077 1.00 91.55 268 ASP A C 1
ATOM 2103 O O . ASP A 1 293 ? 141.129 117.448 119.981 1.00 91.21 268 ASP A O 1
ATOM 2108 N N . GLU A 1 294 ? 139.344 118.316 118.899 1.00 88.87 269 GLU A N 1
ATOM 2109 C CA . GLU A 1 294 ? 138.347 117.698 119.804 1.00 86.58 269 GLU A CA 1
ATOM 2110 C C . GLU A 1 294 ? 138.574 116.187 119.842 1.00 84.88 269 GLU A C 1
ATOM 2111 O O . GLU A 1 294 ? 138.693 115.549 118.771 1.00 84.89 269 GLU A O 1
ATOM 2117 N N . LEU A 1 295 ? 138.641 115.633 121.045 1.00 83.19 270 LEU A N 1
ATOM 2118 C CA . LEU A 1 295 ? 138.953 114.198 121.231 1.00 82.73 270 LEU A CA 1
ATOM 2119 C C . LEU A 1 295 ? 137.883 113.349 120.538 1.00 85.59 270 LEU A C 1
ATOM 2120 O O . LEU A 1 295 ? 136.681 113.635 120.660 1.00 85.22 270 LEU A O 1
ATOM 2125 N N . LYS A 1 296 ? 138.330 112.326 119.831 1.00 90.05 271 LYS A N 1
ATOM 2126 C CA . LYS A 1 296 ? 137.429 111.398 119.115 1.00 94.36 271 LYS A CA 1
ATOM 2127 C C . LYS A 1 296 ? 137.904 109.972 119.331 1.00 96.14 271 LYS A C 1
ATOM 2128 O O . LYS A 1 296 ? 139.124 109.724 119.370 1.00 96.03 271 LYS A O 1
ATOM 2134 N N . SER A 1 297 ? 136.960 109.047 119.437 1.00 97.94 272 SER A N 1
ATOM 2135 C CA . SER A 1 297 ? 137.246 107.598 119.574 1.00 99.36 272 SER A CA 1
ATOM 2136 C C . SER A 1 297 ? 138.213 107.369 120.733 1.00 100.01 272 SER A C 1
ATOM 2137 O O . SER A 1 297 ? 139.353 106.909 120.508 1.00 100.14 272 SER A O 1
ATOM 2140 N N . VAL A 1 298 ? 137.781 107.745 121.932 1.00 100.21 273 VAL A N 1
ATOM 2141 C CA . VAL A 1 298 ? 138.593 107.648 123.174 1.00 100.06 273 VAL A CA 1
ATOM 2142 C C . VAL A 1 298 ? 139.751 108.643 123.069 1.00 100.41 273 VAL A C 1
ATOM 2143 O O . VAL A 1 298 ? 140.175 109.033 121.988 1.00 100.24 273 VAL A O 1
#

Sequence (265 aa):
APSLSDPNWQYGMGGWNNPRLPNFNLHDPTVIGVDWLGFLCLLGASLALMYKLMSFKGPDGDQEFFVGYREEKCLSIYVNLIAAITYWGRICAHFNNDMGLSLSVNYFKYLDYIFTCPILTLDLLWSLNLPYKITYSLFVGLTIACGVFCNAFEPPARYLWFMFGCFIFAFTWISIIRLVYARFQQFLNKIRAPLKLSLTLYFSIWCGYPALWLLTEFGAISQLAAHVTTVIMDVAAKSVYGFALLKFQLGVDKRDVWLDELKSV

Organism: Guillardia theta (NCBI:txid55529)

Foldseek 3Di:
DDDLDDPVFDADFQAGDDPVADDDQCQDPLNLVLLVVLLVLLVVLLVVLVCLQQVAQFPVNPRRCPCVVVVLLNLLSVLSVLVSVLSVLSNVCVVVVVDDPSCVSCRFPLPSVLVRQLSLQLSVCLLLVFPPSNVLSVLVNLLSVLCRCLSNDDPPSNVVSPVVSVVSCVVSLVVSLVRVCLLCVLVVCVVVVVVVVLSVVLSVLVVCPSVLVVCPSVVNDHPSRSSSSVSVSSSSNRSVSSVVSNVPRGNDPQPDPSSHYRDPD

Solvent-accessible surface area: 15185 Å² total; per-residue (Å²): 145,138,85,183,75,53,128,121,88,126,92,31,101,8,17,17,48,20,95,169,43,105,135,69,94,49,80,36,107,63,0,48,41,26,1,88,105,0,20,102,52,0,57,38,8,0,94,45,0,52,156,124,1,133,64,46,83,7,94,117,40,92,67,98,144,8,4,58,186,87,119,36,2,19,21,3,10,86,0,1,66,55,5,1,109,14,4,110,7,33,2,45,6,16,148,89,96,21,126,57,162,32,28,78,80,47,81,83,91,32,79,24,16,44,140,4,17,27,41,5,4,39,1,27,0,74,0,1,20,11,54,137,56,115,49,15,10,106,55,2,11,80,21,24,28,6,19,18,76,1,28,18,72,44,20,86,40,12,93,106,86,35,82,117,4,42,134,37,26,46,113,0,13,106,14,1,53,155,31,5,122,11,0,40,87,76,74,63,177,206,80,146,71,75,32,138,120,72,42,63,108,40,17,58,41,22,61,24,43,42,47,18,15,72,83,28,9,110,56,73,41,79,44,64,41,9,34,38,49,11,1,104,22,1,28,32,6,9,12,92,11,1,82,67,20,18,193,53,7,56,16,51,134,13,141,94,134,65,10,68,130,34,157,113,134

Radius of gyration: 20.4 Å; Cα contacts (8 Å, |Δi|>4): 274; chains: 1; bounding box: 44×36×61 Å